Protein AF-A0A5J5KZ86-F1 (afdb_monomer)

Radius of gyration: 24.38 Å; Cα contacts (8 Å, |Δi|>4): 274; chains: 1; bounding box: 63×51×88 Å

Nearest PDB structures (foldseek):
  6jbq-assembly1_F  TM=4.212E-01  e=5.715E-02  Escherichia coli K-12
  6tye-assembly1_F  TM=3.237E-01  e=1.474E+00  Mycobacterium tuberculosis

Organism: NCBI:txid1461025

Secondary structure (DSSP, 8-state):
---------GGGGS--PPPTT-HHHHHHHHHHHHHHHHHHHHHHHHTT-GGGHHHHHHHHHHHHHHTGGG--TTT--HHHHHHHHHHHHHHHHHHHHHHHTT------------------------HHHHHHHHHHHHHHHHHHHHHHHHHH--HHHHHHHHIIIIISTT-HHHHHHHHT--HHHHHHHHHHHHHHHHHHHHHHHHHHTT----HHHHHTTS-SSS-HHHHHHHHHHHHTTSTTT--HHHHHHHH---HHHHHHHHHHHHHHHHHHHHHHHHS--

Mean predicted aligned error: 15.3 Å

Sequence (285 aa):
MSNQMTIENPRAQAQQRLAAKSPQAWEAVLATMGAVTPVIRSVMVSSGMAGDVDDVVQEAILSAVLSADRWDPAKGPLVSWVTSIGKRRAIDHIRRQRRGGASSVVIAGQGGADEDTPVIDVAQASFEDRVLDQDEAWTTVRAVMGQVQLVLRNDSTVSRALVVLVECDGEVSRAARLLGLAEPVVREARRETIRMAIVVHRALQLHQNGAPITVQSLLSCLPDEVGAWTRIVAVEAVRAGGFTRVSPEDVAARTGWSTSTARQRLADTLWLLSVARTIGEHGRF

Structure (mmCIF, N/CA/C/O backbone):
data_AF-A0A5J5KZ86-F1
#
_entry.id   AF-A0A5J5KZ86-F1
#
loop_
_atom_site.group_PDB
_atom_site.id
_atom_site.type_symbol
_atom_site.label_atom_id
_atom_site.label_alt_id
_atom_site.label_comp_id
_atom_site.label_asym_id
_atom_site.label_entity_id
_atom_site.label_seq_id
_atom_site.pdbx_PDB_ins_code
_atom_site.Cartn_x
_atom_site.Cartn_y
_atom_site.Cartn_z
_atom_site.occupancy
_atom_site.B_iso_or_equiv
_atom_site.auth_seq_id
_atom_site.auth_comp_id
_atom_site.auth_asym_id
_atom_site.auth_atom_id
_atom_site.pdbx_PDB_model_num
ATOM 1 N N . MET A 1 1 ? 44.006 -4.251 -53.018 1.00 39.12 1 MET A N 1
ATOM 2 C CA . MET A 1 1 ? 43.810 -2.975 -52.296 1.00 39.12 1 MET A CA 1
ATOM 3 C C . MET A 1 1 ? 42.320 -2.723 -52.156 1.00 39.12 1 MET A C 1
ATOM 5 O O . MET A 1 1 ? 41.594 -3.000 -53.100 1.00 39.12 1 MET A O 1
ATOM 9 N N . SER A 1 2 ? 41.934 -2.203 -50.988 1.00 35.12 2 SER A N 1
ATOM 10 C CA . SER A 1 2 ? 40.612 -1.672 -50.608 1.00 35.12 2 SER A CA 1
ATOM 11 C C . SER A 1 2 ? 39.582 -2.638 -50.005 1.00 35.12 2 SER A C 1
ATOM 13 O O . SER A 1 2 ? 38.591 -3.012 -50.617 1.00 35.12 2 SER A O 1
ATOM 15 N N . ASN A 1 3 ? 39.880 -2.991 -48.749 1.00 35.28 3 ASN A N 1
ATOM 16 C CA . ASN A 1 3 ? 39.086 -2.752 -47.535 1.00 35.28 3 ASN A CA 1
ATOM 17 C C . ASN A 1 3 ? 37.574 -3.037 -47.584 1.00 35.28 3 ASN A C 1
ATOM 19 O O . ASN A 1 3 ? 36.770 -2.185 -47.963 1.00 35.28 3 ASN A O 1
ATOM 23 N N . GLN A 1 4 ? 37.200 -4.216 -47.084 1.00 40.16 4 GLN A N 1
ATOM 24 C CA . GLN A 1 4 ? 35.829 -4.543 -46.724 1.00 40.16 4 GLN A CA 1
ATOM 25 C C . GLN A 1 4 ? 35.574 -4.137 -45.266 1.00 40.16 4 GLN A C 1
ATOM 27 O O . GLN A 1 4 ? 36.292 -4.499 -44.340 1.00 40.16 4 GLN A O 1
ATOM 32 N N . MET A 1 5 ? 34.546 -3.315 -45.140 1.00 41.66 5 MET A N 1
ATOM 33 C CA . MET A 1 5 ? 33.942 -2.692 -43.974 1.00 41.66 5 MET A CA 1
ATOM 34 C C . MET A 1 5 ? 33.476 -3.727 -42.933 1.00 41.66 5 MET A C 1
ATOM 36 O O . MET A 1 5 ? 32.419 -4.331 -43.099 1.00 41.66 5 MET A O 1
ATOM 40 N N . THR A 1 6 ? 34.217 -3.894 -41.835 1.00 39.91 6 THR A N 1
ATOM 41 C CA . THR A 1 6 ? 33.687 -4.534 -40.619 1.00 39.91 6 THR A CA 1
ATOM 42 C C . THR A 1 6 ? 33.115 -3.439 -39.728 1.00 39.91 6 THR A C 1
ATOM 44 O O . THR A 1 6 ? 33.823 -2.818 -38.942 1.00 39.91 6 THR A O 1
ATOM 47 N N . ILE A 1 7 ? 31.820 -3.162 -39.887 1.00 42.47 7 ILE A N 1
ATOM 48 C CA . ILE A 1 7 ? 31.054 -2.433 -38.875 1.00 42.47 7 ILE A CA 1
ATOM 49 C C . ILE A 1 7 ? 30.958 -3.370 -37.670 1.00 42.47 7 ILE A C 1
ATOM 51 O O . ILE A 1 7 ? 30.165 -4.312 -37.668 1.00 42.47 7 ILE A O 1
ATOM 55 N N . GLU A 1 8 ? 31.800 -3.145 -36.664 1.00 36.88 8 GLU A N 1
ATOM 56 C CA . GLU A 1 8 ? 31.635 -3.756 -35.349 1.00 36.88 8 GLU A CA 1
ATOM 57 C C . GLU A 1 8 ? 30.254 -3.374 -34.809 1.00 36.88 8 GLU A C 1
ATOM 59 O O . GLU A 1 8 ? 29.947 -2.213 -34.550 1.00 36.88 8 GLU A O 1
ATOM 64 N N . ASN A 1 9 ? 29.381 -4.373 -34.721 1.00 34.59 9 ASN A N 1
ATOM 65 C CA . ASN A 1 9 ? 28.011 -4.241 -34.259 1.00 34.59 9 ASN A CA 1
ATOM 66 C C . ASN A 1 9 ? 28.012 -3.960 -32.739 1.00 34.59 9 ASN A C 1
ATOM 68 O O . ASN A 1 9 ? 28.333 -4.871 -31.970 1.00 34.59 9 ASN A O 1
ATOM 72 N N . PRO A 1 10 ? 27.595 -2.768 -32.259 1.00 36.34 10 PRO A N 1
ATOM 73 C CA . PRO A 1 10 ? 27.625 -2.420 -30.830 1.00 36.34 10 PRO A CA 1
ATOM 74 C C . PRO A 1 10 ? 26.719 -3.309 -29.964 1.00 36.34 10 PRO A C 1
ATOM 76 O O . PRO A 1 10 ? 26.815 -3.310 -28.740 1.00 36.34 10 PRO A O 1
ATOM 79 N N . ARG A 1 11 ? 25.823 -4.089 -30.588 1.00 38.03 11 ARG A N 1
ATOM 80 C CA . ARG A 1 11 ? 24.915 -5.019 -29.903 1.00 38.03 11 ARG A CA 1
ATOM 81 C C . ARG A 1 11 ? 25.576 -6.333 -29.477 1.00 38.03 11 ARG A C 1
ATOM 83 O O . ARG A 1 11 ? 25.013 -7.012 -28.627 1.00 38.03 11 ARG A O 1
ATOM 90 N N . ALA A 1 12 ? 26.754 -6.677 -30.004 1.00 34.66 12 ALA A N 1
ATOM 91 C CA . ALA A 1 12 ? 27.458 -7.910 -29.634 1.00 34.66 12 ALA A CA 1
ATOM 92 C C . ALA A 1 12 ? 28.166 -7.828 -28.264 1.00 34.66 12 ALA A C 1
ATOM 94 O O . ALA A 1 12 ? 28.446 -8.857 -27.659 1.00 34.66 12 ALA A O 1
ATOM 95 N N . GLN A 1 13 ? 28.406 -6.621 -27.734 1.00 36.91 13 GLN A N 1
ATOM 96 C CA . GLN A 1 13 ? 29.061 -6.422 -26.431 1.00 36.91 13 GLN A CA 1
ATOM 97 C C . GLN A 1 13 ? 28.086 -6.410 -25.233 1.00 36.91 13 GLN A C 1
ATOM 99 O O . GLN A 1 13 ? 28.523 -6.379 -24.089 1.00 36.91 13 GLN A O 1
ATOM 104 N N . ALA A 1 14 ? 26.768 -6.486 -25.454 1.00 40.59 14 ALA A N 1
ATOM 105 C CA . ALA A 1 14 ? 25.757 -6.336 -24.395 1.00 40.59 14 ALA A CA 1
ATOM 106 C C . ALA A 1 14 ? 25.241 -7.662 -23.783 1.00 40.59 14 ALA A C 1
ATOM 108 O O . ALA A 1 14 ? 24.247 -7.661 -23.060 1.00 40.59 14 ALA A O 1
ATOM 109 N N . GLN A 1 15 ? 25.882 -8.800 -24.070 1.00 44.91 15 GLN A N 1
ATOM 110 C CA . GLN A 1 15 ? 25.386 -10.142 -23.707 1.00 44.91 15 GLN A CA 1
ATOM 111 C C . GLN A 1 15 ? 26.342 -10.960 -22.831 1.00 44.91 15 GLN A C 1
ATOM 113 O O . GLN A 1 15 ? 26.265 -12.188 -22.798 1.00 44.91 15 GLN A O 1
ATOM 118 N N . GLN A 1 16 ? 27.243 -10.315 -22.092 1.00 59.69 16 GLN A N 1
ATOM 119 C CA . GLN A 1 16 ? 28.156 -11.046 -21.221 1.00 59.69 16 GLN A CA 1
ATOM 120 C C . GLN A 1 16 ? 27.497 -11.305 -19.859 1.00 59.69 16 GLN A C 1
ATOM 122 O O . GLN A 1 16 ? 27.301 -10.388 -19.062 1.00 59.69 16 GLN A O 1
ATOM 127 N N . ARG A 1 17 ? 27.126 -12.567 -19.597 1.00 64.31 17 ARG A N 1
ATOM 128 C CA . ARG A 1 17 ? 26.750 -13.014 -18.247 1.00 64.31 17 ARG A CA 1
ATOM 129 C C . ARG A 1 17 ? 27.927 -12.751 -17.310 1.00 64.31 17 ARG A C 1
ATOM 131 O O . ARG A 1 17 ? 29.065 -13.074 -17.650 1.00 64.31 17 ARG A O 1
ATOM 138 N N . LEU A 1 18 ? 27.654 -12.178 -16.143 1.00 79.75 18 LEU A N 1
ATOM 139 C CA . LEU A 1 18 ? 28.679 -11.959 -15.129 1.00 79.75 18 LEU A CA 1
ATOM 140 C C . LEU A 1 18 ? 29.023 -13.299 -14.482 1.00 79.75 18 LEU A C 1
ATOM 142 O O . LEU A 1 18 ? 28.140 -13.993 -13.990 1.00 79.75 18 LEU A O 1
ATOM 146 N N . ALA A 1 19 ? 30.296 -13.681 -14.479 1.00 78.44 19 ALA A N 1
ATOM 147 C CA . ALA A 1 19 ? 30.721 -14.856 -13.730 1.00 78.44 19 ALA A CA 1
ATOM 148 C C . ALA A 1 19 ? 30.642 -14.559 -12.223 1.00 78.44 19 ALA A C 1
ATOM 150 O O . ALA A 1 19 ? 31.100 -13.512 -11.763 1.00 78.44 19 ALA A O 1
ATOM 151 N N . ALA A 1 20 ? 30.072 -15.479 -11.442 1.00 73.75 20 ALA A N 1
ATOM 152 C CA . ALA A 1 20 ? 30.026 -15.342 -9.989 1.00 73.75 20 ALA A CA 1
ATOM 153 C C . ALA A 1 20 ? 31.441 -15.193 -9.406 1.00 73.75 20 ALA A C 1
ATOM 155 O O . ALA A 1 20 ? 32.382 -15.834 -9.878 1.00 73.75 20 ALA A O 1
ATOM 156 N N . LYS A 1 21 ? 31.585 -14.363 -8.363 1.00 77.06 21 LYS A N 1
ATOM 157 C CA . LYS A 1 21 ? 32.869 -14.064 -7.689 1.00 77.06 21 LYS A CA 1
ATOM 158 C C . LYS A 1 21 ? 33.954 -13.437 -8.583 1.00 77.06 21 LYS A C 1
ATOM 160 O O . LYS A 1 21 ? 35.102 -13.361 -8.152 1.00 77.06 21 LYS A O 1
ATOM 165 N N . SER A 1 22 ? 33.637 -12.995 -9.801 1.00 81.44 22 SER A N 1
ATOM 166 C CA . SER A 1 22 ? 34.637 -12.367 -10.667 1.00 81.44 22 SER A CA 1
ATOM 167 C C . SER A 1 22 ? 34.862 -10.890 -10.308 1.00 81.44 22 SER A C 1
ATOM 169 O O . SER A 1 22 ? 33.948 -10.240 -9.788 1.00 81.44 22 SER A O 1
ATOM 171 N N . PRO A 1 23 ? 36.039 -10.317 -10.625 1.00 86.12 23 PRO A N 1
ATOM 172 C CA . PRO A 1 23 ? 36.281 -8.881 -10.473 1.00 86.12 23 PRO A CA 1
ATOM 173 C C . PRO A 1 23 ? 35.233 -8.023 -11.198 1.00 86.12 23 PRO A C 1
ATOM 175 O O . PRO A 1 23 ? 34.728 -7.054 -10.641 1.00 86.12 23 PRO A O 1
ATOM 178 N N . GLN A 1 24 ? 34.814 -8.444 -12.397 1.00 86.00 24 GLN A N 1
ATOM 179 C CA . GLN A 1 24 ? 33.794 -7.746 -13.188 1.00 86.00 24 GLN A CA 1
ATOM 180 C C . GLN A 1 24 ? 32.419 -7.773 -12.509 1.00 86.00 24 GLN A C 1
ATOM 182 O O . GLN A 1 24 ? 31.684 -6.790 -12.573 1.00 86.00 24 GLN A O 1
ATOM 187 N N . ALA A 1 25 ? 32.059 -8.876 -11.841 1.00 84.69 25 ALA A N 1
ATOM 188 C CA . ALA A 1 25 ? 30.829 -8.938 -11.056 1.00 84.69 25 ALA A CA 1
ATOM 189 C C . ALA A 1 25 ? 30.877 -7.976 -9.863 1.00 84.69 25 ALA A C 1
ATOM 191 O O . ALA A 1 25 ? 29.880 -7.318 -9.570 1.00 84.69 25 ALA A O 1
ATOM 192 N N . TRP A 1 26 ? 32.035 -7.862 -9.208 1.00 90.69 26 TRP A N 1
ATOM 193 C CA . TRP A 1 26 ? 32.237 -6.943 -8.090 1.00 90.69 26 TRP A CA 1
ATOM 194 C C . TRP A 1 26 ? 32.067 -5.482 -8.519 1.00 90.69 26 TRP A C 1
ATOM 196 O O . TRP A 1 26 ? 31.260 -4.756 -7.941 1.00 90.69 26 TRP A O 1
ATOM 206 N N . GLU A 1 27 ? 32.756 -5.074 -9.585 1.00 91.25 27 GLU A N 1
ATOM 207 C CA . GLU A 1 27 ? 32.658 -3.726 -10.155 1.00 91.25 27 GLU A CA 1
ATOM 208 C C . GLU A 1 27 ? 31.230 -3.393 -10.598 1.00 91.25 27 GLU A C 1
ATOM 210 O O . GLU A 1 27 ? 30.687 -2.346 -10.234 1.00 91.25 27 GLU A O 1
ATOM 215 N N . ALA A 1 28 ? 30.591 -4.308 -11.332 1.00 89.50 28 ALA A N 1
ATOM 216 C CA . ALA A 1 28 ? 29.241 -4.106 -11.838 1.00 89.50 28 ALA A CA 1
ATOM 217 C C . ALA A 1 28 ? 28.213 -3.978 -10.703 1.00 89.50 28 ALA A C 1
ATOM 219 O O . ALA A 1 28 ? 27.339 -3.117 -10.773 1.00 89.50 28 ALA A O 1
ATOM 220 N N . VAL A 1 29 ? 28.320 -4.787 -9.641 1.00 88.69 29 VAL A N 1
ATOM 221 C CA . VAL A 1 29 ? 27.441 -4.685 -8.465 1.00 88.69 29 VAL A CA 1
ATOM 222 C C . VAL A 1 29 ? 27.687 -3.378 -7.715 1.00 88.69 29 VAL A C 1
ATOM 224 O O . VAL A 1 29 ? 26.723 -2.661 -7.441 1.00 88.69 29 VAL A O 1
ATOM 227 N N . LEU A 1 30 ? 28.943 -3.017 -7.432 1.00 93.94 30 LEU A N 1
ATOM 228 C CA . LEU A 1 30 ? 29.276 -1.772 -6.731 1.00 93.94 30 LEU A CA 1
ATOM 229 C C . LEU A 1 30 ? 28.748 -0.533 -7.465 1.00 93.94 30 LEU A C 1
ATOM 231 O O . LEU A 1 30 ? 28.199 0.365 -6.826 1.00 93.94 30 LEU A O 1
ATOM 235 N N . ALA A 1 31 ? 28.816 -0.519 -8.799 1.00 92.19 31 ALA A N 1
ATOM 236 C CA . ALA A 1 31 ? 28.277 0.566 -9.618 1.00 92.19 31 ALA A CA 1
ATOM 237 C C . ALA A 1 31 ? 26.759 0.776 -9.435 1.00 92.19 31 ALA A C 1
ATOM 239 O O . ALA A 1 31 ? 26.255 1.879 -9.645 1.00 92.19 31 ALA A O 1
ATOM 240 N N . THR A 1 32 ? 26.014 -0.249 -9.003 1.00 89.00 32 THR A N 1
ATOM 241 C CA . THR A 1 32 ? 24.571 -0.130 -8.725 1.00 89.00 32 THR A CA 1
ATOM 242 C C . THR A 1 32 ? 24.258 0.428 -7.336 1.00 89.00 32 THR A C 1
ATOM 244 O O . THR A 1 32 ? 23.147 0.916 -7.107 1.00 89.00 32 THR A O 1
ATOM 247 N N . MET A 1 33 ? 25.214 0.398 -6.402 1.00 94.94 33 MET A N 1
ATOM 248 C CA . MET A 1 33 ? 24.932 0.626 -4.982 1.00 94.94 33 MET A CA 1
ATOM 249 C C . MET A 1 33 ? 24.495 2.054 -4.660 1.00 94.94 33 MET A C 1
ATOM 251 O O . MET A 1 33 ? 23.703 2.244 -3.739 1.00 94.94 33 MET A O 1
ATOM 255 N N . GLY A 1 34 ? 24.883 3.043 -5.471 1.00 82.88 34 GLY A N 1
ATOM 256 C CA . GLY A 1 34 ? 24.361 4.409 -5.346 1.00 82.88 34 GLY A CA 1
ATOM 257 C C . GLY A 1 34 ? 22.829 4.485 -5.442 1.00 82.88 34 GLY A C 1
ATOM 258 O O . GLY A 1 34 ? 22.206 5.278 -4.740 1.00 82.88 34 GLY A O 1
ATOM 259 N N . ALA A 1 35 ? 22.207 3.620 -6.251 1.00 71.50 35 ALA A N 1
ATOM 260 C CA . ALA A 1 35 ? 20.752 3.531 -6.380 1.00 71.50 35 ALA A CA 1
ATOM 261 C C . ALA A 1 35 ? 20.115 2.534 -5.392 1.00 71.50 35 ALA A C 1
ATOM 263 O O . ALA A 1 35 ? 18.977 2.729 -4.966 1.00 71.50 35 ALA A O 1
ATOM 264 N N . VAL A 1 36 ? 20.837 1.475 -5.011 1.00 79.62 36 VAL A N 1
ATOM 265 C CA . VAL A 1 36 ? 20.320 0.395 -4.149 1.00 79.62 36 VAL A CA 1
ATOM 266 C C . VAL A 1 36 ? 20.329 0.781 -2.665 1.00 79.62 36 VAL A C 1
ATOM 268 O O . VAL A 1 36 ? 19.369 0.495 -1.948 1.00 79.62 36 VAL A O 1
ATOM 271 N N . THR A 1 37 ? 21.373 1.461 -2.187 1.00 87.38 37 THR A N 1
ATOM 272 C CA . THR A 1 37 ? 21.528 1.822 -0.767 1.00 87.38 37 THR A CA 1
ATOM 273 C C . THR A 1 37 ? 20.371 2.671 -0.221 1.00 87.38 37 THR A C 1
ATOM 275 O O . THR A 1 37 ? 19.878 2.348 0.862 1.00 87.38 37 THR A O 1
ATOM 278 N N . PRO A 1 38 ? 19.847 3.696 -0.928 1.00 74.94 38 PRO A N 1
ATOM 279 C CA . PRO A 1 38 ? 18.662 4.431 -0.473 1.00 74.94 38 PRO A CA 1
ATOM 280 C C . PRO A 1 38 ? 17.425 3.545 -0.278 1.00 74.94 38 PRO A C 1
ATOM 282 O O . PRO A 1 38 ? 16.630 3.782 0.630 1.00 74.94 38 PRO A O 1
ATOM 285 N N . VAL A 1 39 ? 17.273 2.501 -1.099 1.00 72.00 39 VAL A N 1
ATOM 286 C CA . VAL A 1 39 ? 16.161 1.549 -0.999 1.00 72.00 39 VAL A CA 1
ATOM 287 C C . VAL A 1 39 ? 16.307 0.676 0.244 1.00 72.00 39 VAL A C 1
ATOM 289 O O . VAL A 1 39 ? 15.346 0.538 0.999 1.00 72.00 39 VAL A O 1
ATOM 292 N N . ILE A 1 40 ? 17.505 0.133 0.489 1.00 79.06 40 ILE A N 1
ATOM 293 C CA . ILE A 1 40 ? 17.814 -0.617 1.717 1.00 79.06 40 ILE A CA 1
ATOM 294 C C . ILE A 1 40 ? 17.556 0.268 2.940 1.00 79.06 40 ILE A C 1
ATOM 296 O O . ILE A 1 40 ? 16.798 -0.112 3.829 1.00 79.06 40 ILE A O 1
ATOM 300 N N . ARG A 1 41 ? 18.098 1.492 2.945 1.00 77.12 41 ARG A N 1
ATOM 301 C CA . ARG A 1 41 ? 17.911 2.470 4.024 1.00 77.12 41 ARG A CA 1
ATOM 302 C C . ARG A 1 41 ? 16.438 2.752 4.297 1.00 77.12 41 ARG A C 1
ATOM 304 O O . ARG A 1 41 ? 16.035 2.761 5.453 1.00 77.12 41 ARG A O 1
ATOM 311 N N . SER A 1 42 ? 15.629 2.960 3.258 1.00 65.94 42 SER A N 1
ATOM 312 C CA . SER A 1 42 ? 14.190 3.204 3.410 1.00 65.94 42 SER A CA 1
ATOM 313 C C . SER A 1 42 ? 13.483 2.044 4.119 1.00 65.94 42 SER A C 1
ATOM 315 O O . SER A 1 42 ? 12.702 2.285 5.041 1.00 65.94 42 SER A O 1
ATOM 317 N N . VAL A 1 43 ? 13.799 0.798 3.747 1.00 72.06 43 VAL A N 1
ATOM 318 C CA . VAL A 1 43 ? 13.250 -0.402 4.399 1.00 72.06 43 VAL A CA 1
ATOM 319 C C . VAL A 1 43 ? 13.685 -0.470 5.867 1.00 72.06 43 VAL A C 1
ATOM 321 O O . VAL A 1 43 ? 12.842 -0.620 6.751 1.00 72.06 43 VAL A O 1
ATOM 324 N N . MET A 1 44 ? 14.972 -0.274 6.149 1.00 80.44 44 MET A N 1
ATOM 325 C CA . MET A 1 44 ? 15.532 -0.361 7.503 1.00 80.44 44 MET A CA 1
ATOM 326 C C . MET A 1 44 ? 15.012 0.739 8.442 1.00 80.44 44 MET A C 1
ATOM 328 O O . MET A 1 44 ? 14.601 0.455 9.568 1.00 80.44 44 MET A O 1
ATOM 332 N N . VAL A 1 45 ? 14.948 1.991 7.969 1.00 69.31 45 VAL A N 1
ATOM 333 C CA . VAL A 1 45 ? 14.433 3.140 8.738 1.00 69.31 45 VAL A CA 1
ATOM 334 C C . VAL A 1 45 ? 12.964 2.945 9.100 1.00 69.31 45 VAL A C 1
ATOM 336 O O . VAL A 1 45 ? 12.589 3.184 10.245 1.00 69.31 45 VAL A O 1
ATOM 339 N N . SER A 1 46 ? 12.142 2.450 8.168 1.00 56.28 46 SER A N 1
ATOM 340 C CA . SER A 1 46 ? 10.720 2.179 8.436 1.00 56.28 46 SER A CA 1
ATOM 341 C C . SER A 1 46 ? 10.495 1.148 9.551 1.00 56.28 46 SER A C 1
ATOM 343 O O . SER A 1 46 ? 9.430 1.114 10.159 1.00 56.28 46 SER A O 1
ATOM 345 N N . SER A 1 47 ? 11.514 0.336 9.846 1.00 65.19 47 SER A N 1
ATOM 346 C CA . SER A 1 47 ? 11.495 -0.685 10.895 1.00 65.19 47 SER A CA 1
ATOM 347 C C . SER A 1 47 ? 12.278 -0.293 12.152 1.00 65.19 47 SER A C 1
ATOM 349 O O . SER A 1 47 ? 12.444 -1.135 13.031 1.00 65.19 47 SER A O 1
ATOM 351 N N . GLY A 1 48 ? 12.748 0.957 12.253 1.00 71.44 48 GLY A N 1
ATOM 352 C CA . GLY A 1 48 ? 13.503 1.460 13.406 1.00 71.44 48 GLY A CA 1
ATOM 353 C C . GLY A 1 48 ? 14.965 1.000 13.473 1.00 71.44 48 GLY A C 1
ATOM 354 O O . GLY A 1 48 ? 15.604 1.186 14.500 1.00 71.44 48 GLY A O 1
ATOM 355 N N . MET A 1 49 ? 15.512 0.425 12.396 1.00 81.12 49 MET A N 1
ATOM 356 C CA . MET A 1 49 ? 16.846 -0.199 12.363 1.00 81.12 49 MET A CA 1
ATOM 357 C C . MET A 1 49 ? 17.824 0.591 11.486 1.00 81.12 49 MET A C 1
ATOM 359 O O . MET A 1 49 ? 18.555 0.040 10.669 1.00 81.12 49 MET A O 1
ATOM 363 N N . ALA A 1 50 ? 17.812 1.919 11.610 1.00 77.38 50 ALA A N 1
ATOM 364 C CA . ALA A 1 50 ? 18.640 2.794 10.779 1.00 77.38 50 ALA A CA 1
ATOM 365 C C . ALA A 1 50 ? 20.156 2.579 10.973 1.00 77.38 50 ALA A C 1
ATOM 367 O O . ALA A 1 50 ? 20.916 2.867 10.050 1.00 77.38 50 ALA A O 1
ATOM 368 N N . GLY A 1 51 ? 20.574 2.090 12.148 1.00 83.38 51 GLY A N 1
ATOM 369 C CA . GLY A 1 51 ? 21.977 1.810 12.475 1.00 83.38 51 GLY A CA 1
ATOM 370 C C . GLY A 1 51 ? 22.575 0.636 11.698 1.00 83.38 51 GLY A C 1
ATOM 371 O O . GLY A 1 51 ? 23.761 0.655 11.404 1.00 83.38 51 GLY A O 1
ATOM 372 N N . ASP A 1 52 ? 21.745 -0.314 11.265 1.00 90.31 52 ASP A N 1
ATOM 373 C CA . ASP A 1 52 ? 22.206 -1.582 10.682 1.00 90.31 52 ASP A CA 1
ATOM 374 C C . ASP A 1 52 ? 22.268 -1.535 9.142 1.00 90.31 52 ASP A C 1
ATOM 376 O O . ASP A 1 52 ? 22.393 -2.552 8.460 1.00 90.31 52 ASP A O 1
ATOM 380 N N . VAL A 1 53 ? 22.102 -0.347 8.550 1.00 88.25 53 VAL A N 1
ATOM 381 C CA . VAL A 1 53 ? 22.007 -0.183 7.091 1.00 88.25 53 VAL A CA 1
ATOM 382 C C . VAL A 1 53 ? 23.292 -0.611 6.391 1.00 88.25 53 VAL A C 1
ATOM 384 O O . VAL A 1 53 ? 23.217 -1.255 5.345 1.00 88.25 53 VAL A O 1
ATOM 387 N N . ASP A 1 54 ? 24.448 -0.253 6.946 1.00 88.94 54 ASP A N 1
ATOM 388 C CA . ASP A 1 54 ? 25.738 -0.511 6.306 1.00 88.94 54 ASP A CA 1
ATOM 389 C C . ASP A 1 54 ? 26.068 -2.013 6.298 1.00 88.94 54 ASP A C 1
ATOM 391 O O . ASP A 1 54 ? 26.556 -2.524 5.287 1.00 88.94 54 ASP A O 1
ATOM 395 N N . ASP A 1 55 ? 25.681 -2.746 7.344 1.00 90.06 55 ASP A N 1
ATOM 396 C CA . ASP A 1 55 ? 25.829 -4.205 7.417 1.00 90.06 55 ASP A CA 1
ATOM 397 C C . ASP A 1 55 ? 24.977 -4.899 6.351 1.00 90.06 55 ASP A C 1
ATOM 399 O O . ASP A 1 55 ? 25.457 -5.723 5.570 1.00 90.06 55 ASP A O 1
ATOM 403 N N . VAL A 1 56 ? 23.709 -4.497 6.235 1.00 89.81 56 VAL A N 1
ATOM 404 C CA . VAL A 1 56 ? 22.797 -5.040 5.220 1.00 89.81 56 VAL A CA 1
ATOM 405 C C . VAL A 1 56 ? 23.271 -4.711 3.803 1.00 89.81 56 VAL A C 1
ATOM 407 O O . VAL A 1 56 ? 23.125 -5.527 2.887 1.00 89.81 56 VAL A O 1
ATOM 410 N N . VAL A 1 57 ? 23.846 -3.526 3.596 1.00 92.06 57 VAL A N 1
ATOM 411 C CA . VAL A 1 57 ? 24.462 -3.134 2.322 1.00 92.06 57 VAL A CA 1
ATOM 412 C C . VAL A 1 57 ? 25.623 -4.067 1.974 1.00 92.06 57 VAL A C 1
ATOM 414 O O . VAL A 1 57 ? 25.687 -4.552 0.841 1.00 92.06 57 VAL A O 1
ATOM 417 N N . GLN A 1 58 ? 26.502 -4.372 2.929 1.00 89.44 58 GLN A N 1
ATOM 418 C CA . GLN A 1 58 ? 27.608 -5.308 2.719 1.00 89.44 58 GLN A CA 1
ATOM 419 C C . GLN A 1 58 ? 27.104 -6.726 2.414 1.00 89.44 58 GLN A C 1
ATOM 421 O O . GLN A 1 58 ? 27.547 -7.340 1.437 1.00 89.44 58 GLN A O 1
ATOM 426 N N . GLU A 1 59 ? 26.116 -7.224 3.166 1.00 88.88 59 GLU A N 1
ATOM 427 C CA . GLU A 1 59 ? 25.474 -8.518 2.897 1.00 88.88 59 GLU A CA 1
ATOM 428 C C . GLU A 1 59 ? 24.863 -8.574 1.487 1.00 88.88 59 GLU A C 1
ATOM 430 O O . GLU A 1 59 ? 24.957 -9.596 0.793 1.00 88.88 59 GLU A O 1
ATOM 435 N N . ALA A 1 60 ? 24.230 -7.485 1.043 1.00 85.75 60 ALA A N 1
ATOM 436 C CA . ALA A 1 60 ? 23.617 -7.382 -0.276 1.00 85.75 60 ALA A CA 1
ATOM 437 C C . ALA A 1 60 ? 24.657 -7.435 -1.401 1.00 85.75 60 ALA A C 1
ATOM 439 O O . ALA A 1 60 ? 24.458 -8.182 -2.363 1.00 85.75 60 ALA A O 1
ATOM 440 N N . ILE A 1 61 ? 25.774 -6.711 -1.260 1.00 89.44 61 ILE A N 1
ATOM 441 C CA . ILE A 1 61 ? 26.890 -6.733 -2.218 1.00 89.44 61 ILE A CA 1
ATOM 442 C C . ILE A 1 61 ? 27.444 -8.153 -2.335 1.00 89.44 61 ILE A C 1
ATOM 444 O O . ILE A 1 61 ? 27.483 -8.709 -3.434 1.00 89.44 61 ILE A O 1
ATOM 448 N N . LEU A 1 62 ? 27.796 -8.770 -1.203 1.00 87.38 62 LEU A N 1
ATOM 449 C CA . LEU A 1 62 ? 28.326 -10.134 -1.164 1.00 87.38 62 LEU A CA 1
ATOM 450 C C . LEU A 1 62 ? 27.370 -11.114 -1.848 1.00 87.38 62 LEU A C 1
ATOM 452 O O . LEU A 1 62 ? 27.768 -11.892 -2.712 1.00 87.38 62 LEU A O 1
ATOM 456 N N . SER A 1 63 ? 26.083 -11.032 -1.522 1.00 78.56 63 SER A N 1
ATOM 457 C CA . SER A 1 63 ? 25.059 -11.911 -2.090 1.00 78.56 63 SER A CA 1
ATOM 458 C C . SER A 1 63 ? 24.899 -11.747 -3.596 1.00 78.56 63 SER A C 1
ATOM 460 O O . SER A 1 63 ? 24.760 -12.742 -4.309 1.00 78.56 63 SER A O 1
ATOM 462 N N . ALA A 1 64 ? 24.921 -10.508 -4.085 1.00 79.38 64 ALA A N 1
ATOM 463 C CA . ALA A 1 64 ? 24.801 -10.213 -5.504 1.00 79.38 64 ALA A CA 1
ATOM 464 C C . ALA A 1 64 ? 26.021 -10.714 -6.286 1.00 79.38 64 ALA A C 1
ATOM 466 O O . ALA A 1 64 ? 25.851 -11.362 -7.313 1.00 79.38 64 ALA A O 1
ATOM 467 N N . VAL A 1 65 ? 27.241 -10.517 -5.781 1.00 79.75 65 VAL A N 1
ATOM 468 C CA . VAL A 1 65 ? 28.454 -10.985 -6.475 1.00 79.75 65 VAL A CA 1
ATOM 469 C C . VAL A 1 65 ? 28.567 -12.513 -6.460 1.00 79.75 65 VAL A C 1
ATOM 471 O O . VAL A 1 65 ? 28.941 -13.124 -7.464 1.00 79.75 65 VAL A O 1
ATOM 474 N N . LEU A 1 66 ? 28.190 -13.156 -5.352 1.00 74.00 66 LEU A N 1
ATOM 475 C CA . LEU A 1 66 ? 28.174 -14.618 -5.239 1.00 74.00 66 LEU A CA 1
ATOM 476 C C . LEU A 1 66 ? 27.161 -15.291 -6.173 1.00 74.00 66 LEU A C 1
ATOM 478 O O . LEU A 1 66 ? 27.308 -16.476 -6.455 1.00 74.00 66 LEU A O 1
ATOM 482 N N . SER A 1 67 ? 26.147 -14.556 -6.633 1.00 79.56 67 SER A N 1
ATOM 483 C CA . SER A 1 67 ? 25.069 -15.071 -7.484 1.00 79.56 67 SER A CA 1
ATOM 484 C C . SER A 1 67 ? 24.957 -14.356 -8.834 1.00 79.56 67 SER A C 1
ATOM 486 O O . SER A 1 67 ? 23.926 -14.454 -9.502 1.00 79.56 67 SER A O 1
ATOM 488 N N . ALA A 1 68 ? 26.002 -13.627 -9.242 1.00 78.12 68 ALA A N 1
ATOM 489 C CA . ALA A 1 68 ? 25.992 -12.787 -10.440 1.00 78.12 68 ALA A CA 1
ATOM 490 C C . ALA A 1 68 ? 25.771 -13.581 -11.742 1.00 78.12 68 ALA A C 1
ATOM 492 O O . ALA A 1 68 ? 25.217 -13.051 -12.703 1.00 78.12 68 ALA A O 1
ATOM 493 N N . ASP A 1 69 ? 26.109 -14.871 -11.744 1.00 75.62 69 ASP A N 1
ATOM 494 C CA . ASP A 1 69 ? 25.856 -15.823 -12.833 1.00 75.62 69 ASP A CA 1
ATOM 495 C C . ASP A 1 69 ? 24.361 -16.031 -13.125 1.00 75.62 69 ASP A C 1
ATOM 497 O O . ASP A 1 69 ? 23.969 -16.384 -14.245 1.00 75.62 69 ASP A O 1
ATOM 501 N N . ARG A 1 70 ? 23.509 -15.773 -12.126 1.00 76.12 70 ARG A N 1
ATOM 502 C CA . ARG A 1 70 ? 22.049 -15.875 -12.227 1.00 76.12 70 ARG A CA 1
ATOM 503 C C . ARG A 1 70 ? 21.400 -14.631 -12.813 1.00 76.12 70 ARG A C 1
ATOM 505 O O . ARG A 1 70 ? 20.221 -14.692 -13.171 1.00 76.12 70 ARG A O 1
ATOM 512 N N . TRP A 1 71 ? 22.124 -13.516 -12.893 1.00 78.25 71 TRP A N 1
ATOM 513 C CA . TRP A 1 71 ? 21.604 -12.325 -13.543 1.00 78.25 71 TRP A CA 1
ATOM 514 C C . TRP A 1 71 ? 21.477 -12.563 -15.051 1.00 78.25 71 TRP A C 1
ATOM 516 O O . TRP A 1 71 ? 22.364 -13.109 -15.709 1.00 78.25 71 TRP A O 1
ATOM 526 N N . ASP A 1 72 ? 20.328 -12.165 -15.588 1.00 74.19 72 ASP A N 1
ATOM 527 C CA . ASP A 1 72 ? 19.996 -12.287 -16.998 1.00 74.19 72 ASP A CA 1
ATOM 528 C C . ASP A 1 72 ? 19.645 -10.894 -17.545 1.00 74.19 72 ASP A C 1
ATOM 530 O O . ASP A 1 72 ? 18.599 -10.346 -17.171 1.00 74.19 72 ASP A O 1
ATOM 534 N N . PRO A 1 73 ? 20.477 -10.312 -18.429 1.00 72.88 73 PRO A N 1
ATOM 535 C CA . PRO A 1 73 ? 20.229 -8.987 -18.991 1.00 72.88 73 PRO A CA 1
ATOM 536 C C . PRO A 1 73 ? 18.930 -8.916 -19.809 1.00 72.88 73 PRO A C 1
ATOM 538 O O . PRO A 1 73 ? 18.360 -7.834 -19.944 1.00 72.88 73 PRO A O 1
ATOM 541 N N . ALA A 1 74 ? 18.405 -10.045 -20.304 1.00 62.94 74 ALA A N 1
ATOM 542 C CA . ALA A 1 74 ? 17.111 -10.079 -20.987 1.00 62.94 74 ALA A CA 1
ATOM 543 C C . ALA A 1 74 ? 15.922 -9.900 -20.023 1.00 62.94 74 ALA A C 1
ATOM 545 O O . ALA A 1 74 ? 14.843 -9.472 -20.441 1.00 62.94 74 ALA A O 1
ATOM 546 N N . LYS A 1 75 ? 16.101 -10.204 -18.729 1.00 54.44 75 LYS A N 1
ATOM 547 C CA . LYS A 1 75 ? 15.049 -10.093 -17.702 1.00 54.44 75 LYS A CA 1
ATOM 548 C C . LYS A 1 75 ? 14.969 -8.712 -17.063 1.00 54.44 75 LYS A C 1
ATOM 550 O O . LYS A 1 75 ? 13.916 -8.381 -16.512 1.00 54.44 75 LYS A O 1
ATOM 555 N N . GLY A 1 76 ? 16.032 -7.914 -17.168 1.00 55.62 76 GLY A N 1
ATOM 556 C CA . GLY A 1 76 ? 16.050 -6.523 -16.735 1.00 55.62 76 GLY A CA 1
ATOM 557 C C . GLY A 1 76 ? 17.447 -5.983 -16.401 1.00 55.62 76 GLY A C 1
ATOM 558 O O . GLY A 1 76 ? 18.431 -6.729 -16.394 1.00 55.62 76 GLY A O 1
ATOM 559 N N . PRO A 1 77 ? 17.540 -4.673 -16.101 1.00 73.06 77 PRO A N 1
ATOM 560 C CA . PRO A 1 77 ? 18.792 -4.028 -15.718 1.00 73.06 77 PRO A CA 1
ATOM 561 C C . PRO A 1 77 ? 19.388 -4.635 -14.443 1.00 73.06 77 PRO A C 1
ATOM 563 O O . PRO A 1 77 ? 18.658 -4.949 -13.501 1.00 73.06 77 PRO A O 1
ATOM 566 N N . LEU A 1 78 ? 20.721 -4.711 -14.366 1.00 74.81 78 LEU A N 1
ATOM 567 C CA . LEU A 1 78 ? 21.437 -5.238 -13.197 1.00 74.81 78 LEU A CA 1
ATOM 568 C C . LEU A 1 78 ? 21.027 -4.535 -11.894 1.00 74.81 78 LEU A C 1
ATOM 570 O O . LEU A 1 78 ? 20.773 -5.197 -10.893 1.00 74.81 78 LEU A O 1
ATOM 574 N N . VAL A 1 79 ? 20.871 -3.206 -11.923 1.00 75.81 79 VAL A N 1
ATOM 575 C CA . VAL A 1 79 ? 20.447 -2.410 -10.758 1.00 75.81 79 VAL A CA 1
ATOM 576 C C . VAL A 1 79 ? 19.114 -2.876 -10.166 1.00 75.81 79 VAL A C 1
ATOM 578 O O . VAL A 1 79 ? 18.965 -2.888 -8.947 1.00 75.81 79 VAL A O 1
ATOM 581 N N . SER A 1 80 ? 18.160 -3.319 -10.988 1.00 62.72 80 SER A N 1
ATOM 582 C CA . SER A 1 80 ? 16.864 -3.823 -10.513 1.00 62.72 80 SER A CA 1
ATOM 583 C C . SER A 1 80 ? 17.007 -5.173 -9.803 1.00 62.72 80 SER A C 1
ATOM 585 O O . SER A 1 80 ? 16.463 -5.397 -8.715 1.00 62.72 80 SER A O 1
ATOM 587 N N . TRP A 1 81 ? 17.834 -6.051 -10.371 1.00 79.81 81 TRP A N 1
ATOM 588 C CA . TRP A 1 81 ? 18.147 -7.348 -9.784 1.00 79.81 81 TRP A CA 1
ATOM 589 C C . TRP A 1 81 ? 18.895 -7.206 -8.448 1.00 79.81 81 TRP A C 1
ATOM 591 O O . TRP A 1 81 ? 18.474 -7.790 -7.446 1.00 79.81 81 TRP A O 1
ATOM 601 N N . VAL A 1 82 ? 19.921 -6.348 -8.383 1.00 77.44 82 VAL A N 1
ATOM 602 C CA . VAL A 1 82 ? 20.644 -6.049 -7.133 1.00 77.44 82 VAL A CA 1
ATOM 603 C C . VAL A 1 82 ? 19.724 -5.368 -6.114 1.00 77.44 82 VAL A C 1
ATOM 605 O O . VAL A 1 82 ? 19.751 -5.722 -4.937 1.00 77.44 82 VAL A O 1
ATOM 608 N N . THR A 1 83 ? 18.830 -4.470 -6.546 1.00 75.00 83 THR A N 1
ATOM 609 C CA . THR A 1 83 ? 17.816 -3.861 -5.663 1.00 75.00 83 THR A CA 1
ATOM 610 C C . THR A 1 83 ? 16.930 -4.921 -5.007 1.00 75.00 83 THR A C 1
ATOM 612 O O . THR A 1 83 ? 16.612 -4.819 -3.821 1.00 75.00 83 THR A O 1
ATOM 615 N N . SER A 1 84 ? 16.534 -5.954 -5.753 1.00 70.31 84 SER A N 1
ATOM 616 C CA . SER A 1 84 ? 15.723 -7.055 -5.226 1.00 70.31 84 SER A CA 1
ATOM 617 C C . SER A 1 84 ? 16.475 -7.875 -4.176 1.00 70.31 84 SER A C 1
ATOM 619 O O . SER A 1 84 ? 15.893 -8.230 -3.151 1.00 70.31 84 SER A O 1
ATOM 621 N N . ILE A 1 85 ? 17.772 -8.122 -4.381 1.00 75.62 85 ILE A N 1
ATOM 622 C CA . ILE A 1 85 ? 18.644 -8.766 -3.385 1.00 75.62 85 ILE A CA 1
ATOM 623 C C . ILE A 1 85 ? 18.773 -7.886 -2.138 1.00 75.62 85 ILE A C 1
ATOM 625 O O . ILE A 1 85 ? 18.557 -8.374 -1.030 1.00 75.62 85 ILE A O 1
ATOM 629 N N . GLY A 1 86 ? 19.040 -6.589 -2.309 1.00 75.31 86 GLY A N 1
ATOM 630 C CA . GLY A 1 86 ? 19.153 -5.632 -1.209 1.00 75.31 86 GLY A CA 1
ATOM 631 C C . GLY A 1 86 ? 17.896 -5.567 -0.343 1.00 75.31 86 GLY A C 1
ATOM 632 O O . GLY A 1 86 ? 17.979 -5.649 0.880 1.00 75.31 86 GLY A O 1
ATOM 633 N N . LYS A 1 87 ? 16.710 -5.514 -0.964 1.00 68.81 87 LYS A N 1
ATOM 634 C CA . LYS A 1 87 ? 15.431 -5.561 -0.236 1.00 68.81 87 LYS A CA 1
ATOM 635 C C . LYS A 1 87 ? 15.264 -6.850 0.563 1.00 68.81 87 LYS A C 1
ATOM 637 O O . LYS A 1 87 ? 14.833 -6.785 1.709 1.00 68.81 87 LYS A O 1
ATOM 642 N N . ARG A 1 88 ? 15.591 -8.006 -0.026 1.00 78.19 88 ARG A N 1
ATOM 643 C CA . ARG A 1 88 ? 15.509 -9.296 0.680 1.00 78.19 88 ARG A CA 1
ATOM 644 C C . ARG A 1 88 ? 16.439 -9.311 1.889 1.00 78.19 88 ARG A C 1
ATOM 646 O O . ARG A 1 88 ? 15.975 -9.630 2.972 1.00 78.19 88 ARG A O 1
ATOM 653 N N . ARG A 1 89 ? 17.692 -8.865 1.737 1.00 85.56 89 ARG A N 1
ATOM 654 C CA . ARG A 1 89 ? 18.650 -8.784 2.854 1.00 85.56 89 ARG A CA 1
ATOM 655 C C . ARG A 1 89 ? 18.186 -7.863 3.974 1.00 85.56 89 ARG A C 1
ATOM 657 O O . ARG A 1 89 ? 18.252 -8.258 5.130 1.00 85.56 89 ARG A O 1
ATOM 664 N N . ALA A 1 90 ? 17.627 -6.702 3.640 1.00 75.25 90 ALA A N 1
ATOM 665 C CA . ALA A 1 90 ? 17.045 -5.804 4.636 1.00 75.25 90 ALA A CA 1
ATOM 666 C C . ALA A 1 90 ? 15.904 -6.472 5.418 1.00 75.25 90 ALA A C 1
ATOM 668 O O . ALA A 1 90 ? 15.884 -6.442 6.645 1.00 75.25 90 ALA A O 1
ATOM 669 N N . ILE A 1 91 ? 14.977 -7.126 4.714 1.00 75.12 91 ILE A N 1
ATOM 670 C CA . ILE A 1 91 ? 13.849 -7.833 5.335 1.00 75.12 91 ILE A CA 1
ATOM 671 C C . ILE A 1 91 ? 14.339 -8.992 6.211 1.00 75.12 91 ILE A C 1
ATOM 673 O O . ILE A 1 91 ? 13.867 -9.150 7.337 1.00 75.12 91 ILE A O 1
ATOM 677 N N . ASP A 1 92 ? 15.287 -9.787 5.718 1.00 76.94 92 ASP A N 1
ATOM 678 C CA . ASP A 1 92 ? 15.850 -10.918 6.454 1.00 76.94 92 ASP A CA 1
ATOM 679 C C . ASP A 1 92 ? 16.570 -10.452 7.726 1.00 76.94 92 ASP A C 1
ATOM 681 O O . ASP A 1 92 ? 16.409 -11.066 8.781 1.00 76.94 92 ASP A O 1
ATOM 685 N N . HIS A 1 93 ? 17.303 -9.336 7.667 1.00 83.75 93 HIS A N 1
ATOM 686 C CA . HIS A 1 93 ? 17.948 -8.738 8.837 1.00 83.75 93 HIS A CA 1
ATOM 687 C C . HIS A 1 93 ? 16.940 -8.243 9.874 1.00 83.75 93 HIS A C 1
ATOM 689 O O . HIS A 1 93 ? 17.050 -8.590 11.050 1.00 83.75 93 HIS A O 1
ATOM 695 N N . ILE A 1 94 ? 15.905 -7.511 9.443 1.00 79.06 94 ILE A N 1
ATOM 696 C CA . ILE A 1 94 ? 14.831 -7.040 10.333 1.00 79.06 94 ILE A CA 1
ATOM 697 C C . ILE A 1 94 ? 14.167 -8.215 11.057 1.00 79.06 94 ILE A C 1
ATOM 699 O O . ILE A 1 94 ? 13.900 -8.146 12.259 1.00 79.06 94 ILE A O 1
ATOM 703 N N . ARG A 1 95 ? 13.917 -9.313 10.337 1.00 74.88 95 ARG A N 1
ATOM 704 C CA . ARG A 1 95 ? 13.340 -10.536 10.907 1.00 74.88 95 ARG A CA 1
ATOM 705 C C . ARG A 1 95 ? 14.260 -11.169 11.946 1.00 74.88 95 ARG A C 1
ATOM 707 O O . ARG A 1 95 ? 13.793 -11.496 13.034 1.00 74.88 95 ARG A O 1
ATOM 714 N N . ARG A 1 96 ? 15.559 -11.293 11.646 1.00 78.12 96 ARG A N 1
ATOM 715 C CA . ARG A 1 96 ? 16.562 -11.822 12.588 1.00 78.12 96 ARG A CA 1
ATOM 716 C C . ARG A 1 96 ? 16.588 -11.023 13.894 1.00 78.12 96 ARG A C 1
ATOM 718 O O . ARG A 1 96 ? 16.477 -11.619 14.963 1.00 78.12 96 ARG A O 1
ATOM 725 N N . GLN A 1 97 ? 16.648 -9.695 13.812 1.00 79.19 97 GLN A N 1
ATOM 726 C CA . GLN A 1 97 ? 16.726 -8.827 14.992 1.00 79.19 97 GLN A CA 1
ATOM 727 C C . GLN A 1 97 ? 15.454 -8.854 15.851 1.00 79.19 97 GLN A C 1
ATOM 729 O O . GLN A 1 97 ? 15.525 -8.900 17.079 1.00 79.19 97 GLN A O 1
ATOM 734 N N . ARG A 1 98 ? 14.268 -8.899 15.228 1.00 70.50 98 ARG A N 1
ATOM 735 C CA . ARG A 1 98 ? 12.997 -8.999 15.969 1.00 70.50 98 ARG A CA 1
ATOM 736 C C . ARG A 1 98 ? 12.856 -10.307 16.749 1.00 70.50 98 ARG A C 1
ATOM 738 O O . ARG A 1 98 ? 12.231 -10.307 17.803 1.00 70.50 98 ARG A O 1
ATOM 745 N N . ARG A 1 99 ? 13.460 -11.396 16.267 1.00 62.16 99 ARG A N 1
ATOM 746 C CA . ARG A 1 99 ? 13.504 -12.679 16.987 1.00 62.16 99 ARG A CA 1
ATOM 747 C C . ARG A 1 99 ? 14.542 -12.690 18.107 1.00 62.16 99 ARG A C 1
ATOM 749 O O . ARG A 1 99 ? 14.249 -13.187 19.188 1.00 62.16 99 ARG A O 1
ATOM 756 N N . GLY A 1 100 ? 15.710 -12.084 17.886 1.00 55.69 100 GLY A N 1
ATOM 757 C CA . GLY A 1 100 ? 16.753 -11.953 18.912 1.00 55.69 100 GLY A CA 1
ATOM 758 C C . GLY A 1 100 ? 16.289 -11.194 20.162 1.00 55.69 100 GLY A C 1
ATOM 759 O O . GLY A 1 100 ? 16.687 -11.541 21.270 1.00 55.69 100 GLY A O 1
ATOM 760 N N . GLY A 1 101 ? 15.379 -10.225 20.007 1.00 47.72 101 GLY A N 1
ATOM 761 C CA . GLY A 1 101 ? 14.771 -9.499 21.130 1.00 47.72 101 GLY A CA 1
ATOM 762 C C . GLY A 1 101 ? 13.735 -10.288 21.945 1.00 47.72 101 GLY A C 1
ATOM 763 O O . GLY A 1 101 ? 13.448 -9.906 23.075 1.00 47.72 101 GLY A O 1
ATOM 764 N N . ALA A 1 102 ? 13.182 -11.384 21.412 1.00 44.56 102 ALA A N 1
ATOM 765 C CA . ALA A 1 102 ? 12.201 -12.226 22.109 1.00 44.56 102 ALA A CA 1
ATOM 766 C C . ALA A 1 102 ? 12.838 -13.411 22.868 1.00 44.56 102 ALA A C 1
ATOM 768 O O . ALA A 1 102 ? 12.173 -14.035 23.692 1.00 44.56 102 ALA A O 1
ATOM 769 N N . SER A 1 103 ? 14.125 -13.697 22.634 1.00 39.94 103 SER A N 1
ATOM 770 C CA . SER A 1 103 ? 14.842 -14.849 23.206 1.00 39.94 103 SER A CA 1
ATOM 771 C C . SER A 1 103 ? 16.081 -14.478 24.029 1.00 39.94 103 SER A C 1
ATOM 773 O O . SER A 1 103 ? 17.023 -15.263 24.107 1.00 39.94 103 SER A O 1
ATOM 775 N N . SER A 1 104 ? 16.099 -13.333 24.718 1.00 33.78 104 SER A N 1
ATOM 776 C CA . SER A 1 104 ? 17.127 -13.081 25.738 1.00 33.78 104 SER A CA 1
ATOM 777 C C . SER A 1 104 ? 16.703 -13.654 27.100 1.00 33.78 104 SER A C 1
ATOM 779 O O . SER A 1 104 ? 16.304 -12.921 28.007 1.00 33.78 104 SER A O 1
ATOM 781 N N . VAL A 1 105 ? 16.800 -14.978 27.258 1.00 31.89 105 VAL A N 1
ATOM 782 C CA . VAL A 1 105 ? 16.981 -15.574 28.589 1.00 31.89 105 VAL A CA 1
ATOM 783 C C . VAL A 1 105 ? 18.407 -15.251 29.015 1.00 31.89 105 VAL A C 1
ATOM 785 O O . VAL A 1 105 ? 19.376 -15.699 28.409 1.00 31.89 105 VAL A O 1
ATOM 788 N N . VAL A 1 106 ? 18.516 -14.422 30.048 1.00 35.75 106 VAL A N 1
ATOM 789 C CA . VAL A 1 106 ? 19.768 -14.091 30.725 1.00 35.75 106 VAL A CA 1
ATOM 790 C C . VAL A 1 106 ? 20.346 -15.373 31.320 1.00 35.75 106 VAL A C 1
ATOM 792 O O . VAL A 1 106 ? 19.821 -15.885 32.306 1.00 35.75 106 VAL A O 1
ATOM 795 N N . ILE A 1 107 ? 21.441 -15.881 30.755 1.00 32.22 107 ILE A N 1
ATOM 796 C CA . ILE A 1 107 ? 22.326 -16.798 31.476 1.00 32.22 107 ILE A CA 1
ATOM 797 C C . ILE A 1 107 ? 23.479 -15.957 32.009 1.00 32.22 107 ILE A C 1
ATOM 799 O O . ILE A 1 107 ? 24.433 -15.635 31.306 1.00 32.22 107 ILE A O 1
ATOM 803 N N . ALA A 1 108 ? 23.347 -15.564 33.274 1.00 38.19 108 ALA A N 1
ATOM 804 C CA . ALA A 1 108 ? 24.466 -15.093 34.066 1.00 38.19 108 ALA A CA 1
ATOM 805 C C . ALA A 1 108 ? 25.349 -16.302 34.417 1.00 38.19 108 ALA A C 1
ATOM 807 O O . ALA A 1 108 ? 24.899 -17.227 35.090 1.00 38.19 108 ALA A O 1
ATOM 808 N N . GLY A 1 109 ? 26.603 -16.284 33.973 1.00 31.53 109 GLY A N 1
ATOM 809 C CA . GLY A 1 109 ? 27.631 -17.252 34.350 1.00 31.53 109 GLY A CA 1
ATOM 810 C C . GLY A 1 109 ? 29.007 -16.617 34.184 1.00 31.53 109 GLY A C 1
ATOM 811 O O . GLY A 1 109 ? 29.384 -16.229 33.086 1.00 31.53 109 GLY A O 1
ATOM 812 N N . GLN A 1 110 ? 29.702 -16.425 35.300 1.00 34.78 110 GLN A N 1
ATOM 813 C CA . GLN A 1 110 ? 30.941 -15.661 35.431 1.00 34.78 110 GLN A CA 1
ATOM 814 C C . GLN A 1 110 ? 32.188 -16.447 34.986 1.00 34.78 110 GLN A C 1
ATOM 816 O O . GLN A 1 110 ? 32.319 -17.615 35.329 1.00 34.78 110 GLN A O 1
ATOM 821 N N . GLY A 1 111 ? 33.157 -15.724 34.407 1.00 31.45 111 GLY A N 1
ATOM 822 C CA . GLY A 1 111 ? 34.572 -15.795 34.800 1.00 31.45 111 GLY A CA 1
ATOM 823 C C . GLY A 1 111 ? 35.514 -16.699 33.994 1.00 31.45 111 GLY A C 1
ATOM 824 O O . GLY A 1 111 ? 35.396 -17.916 34.028 1.00 31.45 111 GLY A O 1
ATOM 825 N N . GLY A 1 112 ? 36.547 -16.085 33.404 1.00 27.36 112 GLY A N 1
ATOM 826 C CA . GLY A 1 112 ? 37.780 -16.761 32.981 1.00 27.36 112 GLY A CA 1
ATOM 827 C C . GLY A 1 112 ? 38.346 -16.196 31.684 1.00 27.36 112 GLY A C 1
ATOM 828 O O . GLY A 1 112 ? 37.786 -16.431 30.625 1.00 27.36 112 GLY A O 1
ATOM 829 N N . ALA A 1 113 ? 39.430 -15.429 31.785 1.00 40.47 113 ALA A N 1
ATOM 830 C CA . ALA A 1 113 ? 40.150 -14.856 30.657 1.00 40.47 113 ALA A CA 1
ATOM 831 C C . ALA A 1 113 ? 40.781 -15.942 29.769 1.00 40.47 113 ALA A C 1
ATOM 833 O O . ALA A 1 113 ? 41.531 -16.767 30.284 1.00 40.47 113 ALA A O 1
ATOM 834 N N . ASP A 1 114 ? 40.531 -15.876 28.461 1.00 31.23 114 ASP A N 1
ATOM 835 C CA . ASP A 1 114 ? 41.550 -16.128 27.442 1.00 31.23 114 ASP A CA 1
ATOM 836 C C . ASP A 1 114 ? 41.181 -15.384 26.151 1.00 31.23 114 ASP A C 1
ATOM 838 O O . ASP A 1 114 ? 40.007 -15.183 25.829 1.00 31.23 114 ASP A O 1
ATOM 842 N N . GLU A 1 115 ? 42.205 -14.890 25.473 1.00 38.38 115 GLU A N 1
ATOM 843 C CA . GLU A 1 115 ? 42.144 -13.978 24.337 1.00 38.38 115 GLU A CA 1
ATOM 844 C C . GLU A 1 115 ? 41.908 -14.766 23.039 1.00 38.38 115 GLU A C 1
ATOM 846 O O . GLU A 1 115 ? 42.779 -14.860 22.185 1.00 38.38 115 GLU A O 1
ATOM 851 N N . ASP A 1 116 ? 40.705 -15.319 22.876 1.00 29.84 116 ASP A N 1
ATOM 852 C CA . ASP A 1 116 ? 40.199 -15.774 21.581 1.00 29.84 116 ASP A CA 1
ATOM 853 C C . ASP A 1 116 ? 39.117 -14.798 21.129 1.00 29.84 116 ASP A C 1
ATOM 855 O O . ASP A 1 116 ? 38.073 -14.653 21.765 1.00 29.84 116 ASP A O 1
ATOM 859 N N . THR A 1 117 ? 39.360 -14.099 20.018 1.00 28.95 117 THR A N 1
ATOM 860 C CA . THR A 1 117 ? 38.308 -13.331 19.343 1.00 28.95 117 THR A CA 1
ATOM 861 C C . THR A 1 117 ? 37.217 -14.331 18.960 1.00 28.95 117 THR A C 1
ATOM 863 O O . THR A 1 117 ? 37.478 -15.171 18.093 1.00 28.95 117 THR A O 1
ATOM 866 N N . PRO A 1 118 ? 36.011 -14.302 19.562 1.00 27.78 118 PRO A N 1
ATOM 867 C CA . PRO A 1 118 ? 34.976 -15.213 19.135 1.00 27.78 118 PRO A CA 1
ATOM 868 C C . PRO A 1 118 ? 34.592 -14.753 17.735 1.00 27.78 118 PRO A C 1
ATOM 870 O O . PRO A 1 118 ? 34.032 -13.672 17.543 1.00 27.78 118 PRO A O 1
ATOM 873 N N . VAL A 1 119 ? 34.921 -15.569 16.736 1.00 28.62 119 VAL A N 1
ATOM 874 C CA . VAL A 1 119 ? 34.174 -15.563 15.486 1.00 28.62 119 VAL A CA 1
ATOM 875 C C . VAL A 1 119 ? 32.748 -15.854 15.924 1.00 28.62 119 VAL A C 1
ATOM 877 O O . VAL A 1 119 ? 32.413 -16.991 16.246 1.00 28.62 119 VAL A O 1
ATOM 880 N N . ILE A 1 120 ? 31.947 -14.796 16.059 1.00 26.53 120 ILE A N 1
ATOM 881 C CA . ILE A 1 120 ? 30.514 -14.913 16.271 1.00 26.53 120 ILE A CA 1
ATOM 882 C C . ILE A 1 120 ? 30.026 -15.632 15.022 1.00 26.53 120 ILE A C 1
ATOM 884 O O . ILE A 1 120 ? 29.877 -15.028 13.959 1.00 26.53 120 ILE A O 1
ATOM 888 N N . ASP A 1 121 ? 29.867 -16.947 15.141 1.00 29.84 121 ASP A N 1
ATOM 889 C CA . ASP A 1 121 ? 29.100 -17.734 14.201 1.00 29.84 121 ASP A CA 1
ATOM 890 C C . ASP A 1 121 ? 27.692 -17.153 14.270 1.00 29.84 121 ASP A C 1
ATOM 892 O O . ASP A 1 121 ? 26.941 -17.373 15.224 1.00 29.84 121 ASP A O 1
ATOM 896 N N . VAL A 1 122 ? 27.397 -16.259 13.324 1.00 37.31 122 VAL A N 1
ATOM 897 C CA . VAL A 1 122 ? 26.065 -15.706 13.132 1.00 37.31 122 VAL A CA 1
ATOM 898 C C . VAL A 1 122 ? 25.194 -16.915 12.875 1.00 37.31 122 VAL A C 1
ATOM 900 O O . VAL A 1 122 ? 25.194 -17.425 11.756 1.00 37.31 122 VAL A O 1
ATOM 903 N N . ALA A 1 123 ? 24.498 -17.369 13.922 1.00 37.84 123 ALA A N 1
ATOM 904 C CA . ALA A 1 123 ? 23.624 -18.524 13.888 1.00 37.84 123 ALA A CA 1
ATOM 905 C C . ALA A 1 123 ? 22.734 -18.403 12.652 1.00 37.84 123 ALA A C 1
ATOM 907 O O . ALA A 1 123 ? 21.786 -17.610 12.599 1.00 37.84 123 ALA A O 1
ATOM 908 N N . GLN A 1 124 ? 23.102 -19.133 11.600 1.00 39.66 124 GLN A N 1
ATOM 909 C CA . GLN A 1 124 ? 22.292 -19.199 10.407 1.00 39.66 124 GLN A CA 1
ATOM 910 C C . GLN A 1 124 ? 21.002 -19.852 10.871 1.00 39.66 124 GLN A C 1
ATOM 912 O O . GLN A 1 124 ? 21.046 -20.998 11.310 1.00 39.66 124 GLN A O 1
ATOM 917 N N . ALA A 1 125 ? 19.883 -19.118 10.802 1.00 42.81 125 ALA A N 1
ATOM 918 C CA . ALA A 1 125 ? 18.562 -19.643 11.143 1.00 42.81 125 ALA A CA 1
ATOM 919 C C . ALA A 1 125 ? 18.458 -21.075 10.615 1.00 42.81 125 ALA A C 1
ATOM 921 O O . ALA A 1 125 ? 18.798 -21.311 9.441 1.00 42.81 125 ALA A O 1
ATOM 922 N N . SER A 1 126 ? 18.098 -22.014 11.489 1.00 45.28 126 SER A N 1
ATOM 923 C CA . SER A 1 126 ? 18.101 -23.427 11.138 1.00 45.28 126 SER A CA 1
ATOM 924 C C . SER A 1 126 ? 17.171 -23.654 9.941 1.00 45.28 126 SER A C 1
ATOM 926 O O . SER A 1 126 ? 16.316 -22.823 9.617 1.00 45.28 126 SER A O 1
ATOM 928 N N . PHE A 1 127 ? 17.367 -24.747 9.205 1.00 35.66 127 PHE A N 1
ATOM 929 C CA . PHE A 1 127 ? 16.479 -25.074 8.087 1.00 35.66 127 PHE A CA 1
ATOM 930 C C . PHE A 1 127 ? 15.008 -25.127 8.538 1.00 35.66 127 PHE A C 1
ATOM 932 O O . PHE A 1 127 ? 14.140 -24.624 7.831 1.00 35.66 127 PHE A O 1
ATOM 939 N N . GLU A 1 128 ? 14.760 -25.652 9.738 1.00 36.62 128 GLU A N 1
ATOM 940 C CA . GLU A 1 128 ? 13.439 -25.744 10.363 1.00 36.62 128 GLU A CA 1
ATOM 941 C C . GLU A 1 128 ? 12.838 -24.357 10.622 1.00 36.62 128 GLU A C 1
ATOM 943 O O . GLU A 1 128 ? 11.711 -24.103 10.201 1.00 36.62 128 GLU A O 1
ATOM 948 N N . ASP A 1 129 ? 13.617 -23.417 11.169 1.00 41.84 129 ASP A N 1
ATOM 949 C CA . ASP A 1 129 ? 13.164 -22.034 11.381 1.00 4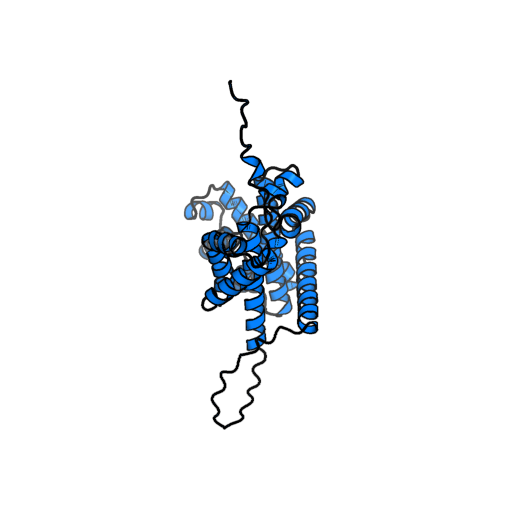1.84 129 ASP A CA 1
ATOM 950 C C . ASP A 1 129 ? 12.786 -21.352 10.060 1.00 41.84 129 ASP A C 1
ATOM 952 O O . ASP A 1 129 ? 11.748 -20.703 9.961 1.00 41.84 129 ASP A O 1
ATOM 956 N N . ARG A 1 130 ? 13.588 -21.543 9.000 1.00 44.31 130 ARG A N 1
ATOM 957 C CA . ARG A 1 130 ? 13.297 -20.961 7.676 1.00 44.31 130 ARG A CA 1
ATOM 958 C C . ARG A 1 130 ? 12.024 -21.532 7.060 1.00 44.31 130 ARG A C 1
ATOM 960 O O . ARG A 1 130 ? 11.333 -20.808 6.348 1.00 44.31 130 ARG A O 1
ATOM 967 N N . VAL A 1 131 ? 11.750 -22.817 7.276 1.00 38.78 131 VAL A N 1
ATOM 968 C CA . VAL A 1 131 ? 10.548 -23.484 6.759 1.00 38.78 131 VAL A CA 1
ATOM 969 C C . VAL A 1 131 ? 9.310 -23.005 7.514 1.00 38.78 131 VAL A C 1
ATOM 971 O O . VAL A 1 131 ? 8.326 -22.643 6.872 1.00 38.78 131 VAL A O 1
ATOM 974 N N . LEU A 1 132 ? 9.376 -22.924 8.845 1.00 41.94 132 LEU A N 1
ATOM 975 C CA . LEU A 1 132 ? 8.284 -22.410 9.677 1.00 41.94 132 LEU A CA 1
ATOM 976 C C . LEU A 1 132 ? 7.991 -20.930 9.378 1.00 41.94 132 LEU A C 1
ATOM 978 O O . LEU A 1 132 ? 6.837 -20.564 9.163 1.00 41.94 132 LEU A O 1
ATOM 982 N N . ASP A 1 133 ? 9.028 -20.098 9.243 1.00 51.53 133 ASP A N 1
ATOM 983 C CA . ASP A 1 133 ? 8.889 -18.688 8.857 1.00 51.53 133 ASP A CA 1
ATOM 984 C C . ASP A 1 133 ? 8.252 -18.519 7.468 1.00 51.53 133 ASP A C 1
ATOM 986 O O . ASP A 1 133 ? 7.466 -17.597 7.230 1.00 51.53 133 ASP A O 1
ATOM 990 N N . GLN A 1 134 ? 8.634 -19.370 6.508 1.00 50.78 134 GLN A N 1
ATOM 991 C CA . GLN A 1 134 ? 8.066 -19.347 5.161 1.00 50.78 134 GLN A CA 1
ATOM 992 C C . GLN A 1 134 ? 6.591 -19.738 5.173 1.00 50.78 134 GLN A C 1
ATOM 994 O O . GLN A 1 134 ? 5.814 -19.128 4.437 1.00 50.78 134 GLN A O 1
ATOM 999 N N . ASP A 1 135 ? 6.210 -20.711 5.999 1.00 51.59 135 ASP A N 1
ATOM 1000 C CA . ASP A 1 135 ? 4.826 -21.157 6.146 1.00 51.59 135 ASP A CA 1
ATOM 1001 C C . ASP A 1 135 ? 3.944 -20.083 6.804 1.00 51.59 135 ASP A C 1
ATOM 1003 O O . ASP A 1 135 ? 2.873 -19.747 6.285 1.00 51.59 135 ASP A O 1
ATOM 1007 N N . GLU A 1 136 ? 4.427 -19.437 7.868 1.00 61.31 136 GLU A N 1
ATOM 1008 C CA . GLU A 1 136 ? 3.726 -18.328 8.526 1.00 61.31 136 GLU A CA 1
ATOM 1009 C C . GLU A 1 136 ? 3.584 -17.113 7.590 1.00 61.31 136 GLU A C 1
ATOM 1011 O O . GLU A 1 136 ? 2.501 -16.520 7.455 1.00 61.31 136 GLU A O 1
ATOM 1016 N N . ALA A 1 137 ? 4.657 -16.767 6.869 1.00 64.69 137 ALA A N 1
ATOM 1017 C CA . ALA A 1 137 ? 4.630 -15.695 5.881 1.00 64.69 137 ALA A CA 1
ATOM 1018 C C . ALA A 1 137 ? 3.642 -16.002 4.746 1.00 64.69 137 ALA A C 1
ATOM 1020 O O . ALA A 1 137 ? 2.875 -15.122 4.344 1.00 64.69 137 ALA A O 1
ATOM 1021 N N . TRP A 1 138 ? 3.610 -17.240 4.246 1.00 69.44 138 TRP A N 1
ATOM 1022 C CA . TRP A 1 138 ? 2.655 -17.653 3.217 1.00 69.44 138 TRP A CA 1
ATOM 1023 C C . TRP A 1 138 ? 1.215 -17.651 3.712 1.00 69.44 138 TRP A C 1
ATOM 1025 O O . TRP A 1 138 ? 0.318 -17.240 2.971 1.00 69.44 138 TRP A O 1
ATOM 1035 N N . THR A 1 139 ? 0.986 -18.059 4.956 1.00 72.12 139 THR A N 1
ATOM 1036 C CA . THR A 1 139 ? -0.333 -18.011 5.593 1.00 72.12 139 THR A CA 1
ATOM 1037 C C . THR A 1 139 ? -0.830 -16.572 5.688 1.00 72.12 139 THR A C 1
ATOM 1039 O O . THR A 1 139 ? -1.958 -16.276 5.286 1.00 72.12 139 THR A O 1
ATOM 1042 N N . THR A 1 140 ? 0.045 -15.649 6.092 1.00 78.31 140 THR A N 1
ATOM 1043 C CA . THR A 1 140 ? -0.252 -14.212 6.128 1.00 78.31 140 THR A CA 1
ATOM 1044 C C . THR A 1 140 ? -0.560 -13.662 4.736 1.00 78.31 140 THR A C 1
ATOM 1046 O O . THR A 1 140 ? -1.581 -12.999 4.547 1.00 78.31 140 THR A O 1
ATOM 1049 N N . VAL A 1 141 ? 0.279 -13.957 3.736 1.00 78.50 141 VAL A N 1
ATOM 1050 C CA . VAL A 1 141 ? 0.065 -13.508 2.350 1.00 78.50 141 VAL A CA 1
ATOM 1051 C C . VAL A 1 141 ? -1.256 -14.044 1.802 1.00 78.50 141 VAL A C 1
ATOM 1053 O O . VAL A 1 141 ? -2.008 -13.283 1.200 1.00 78.50 141 VAL A O 1
ATOM 1056 N N . ARG A 1 142 ? -1.581 -15.320 2.039 1.00 81.44 142 ARG A N 1
ATOM 1057 C CA . ARG A 1 142 ? -2.840 -15.932 1.591 1.00 81.44 142 ARG A CA 1
ATOM 1058 C C . ARG A 1 142 ? -4.051 -15.270 2.245 1.00 81.44 142 ARG A C 1
ATOM 1060 O O . ARG A 1 142 ? -5.004 -14.947 1.539 1.00 81.44 142 ARG A O 1
ATOM 1067 N N . ALA A 1 143 ? -4.003 -15.031 3.556 1.00 84.12 143 ALA A N 1
ATOM 1068 C CA . ALA A 1 143 ? -5.076 -14.354 4.281 1.00 84.12 143 ALA A CA 1
ATOM 1069 C C . ALA A 1 143 ? -5.295 -12.927 3.755 1.00 84.12 143 ALA A C 1
ATOM 1071 O O . ALA A 1 143 ? -6.420 -12.559 3.418 1.00 84.12 143 ALA A O 1
ATOM 1072 N N . VAL A 1 144 ? -4.217 -12.150 3.603 1.00 91.12 144 VAL A N 1
ATOM 1073 C CA . VAL A 1 144 ? -4.281 -10.784 3.066 1.00 91.12 144 VAL A CA 1
ATOM 1074 C C . VAL A 1 144 ? -4.809 -10.788 1.634 1.00 91.12 144 VAL A C 1
ATOM 1076 O O . VAL A 1 144 ? -5.757 -10.070 1.331 1.00 91.12 144 VAL A O 1
ATOM 1079 N N . MET A 1 145 ? -4.244 -11.609 0.749 1.00 88.38 145 MET A N 1
ATOM 1080 C CA . MET A 1 145 ? -4.639 -11.626 -0.660 1.00 88.38 145 MET A CA 1
ATOM 1081 C C . MET A 1 145 ? -6.079 -12.102 -0.867 1.00 88.38 145 MET A C 1
ATOM 1083 O O . MET A 1 145 ? -6.765 -11.543 -1.720 1.00 88.38 145 MET A O 1
ATOM 1087 N N . GLY A 1 146 ? -6.563 -13.055 -0.062 1.00 88.06 146 GLY A N 1
ATOM 1088 C CA . GLY A 1 146 ? -7.965 -13.477 -0.094 1.00 88.06 146 GLY A CA 1
ATOM 1089 C C . GLY A 1 146 ? -8.923 -12.327 0.232 1.00 88.06 146 GLY A C 1
ATOM 1090 O O . GLY A 1 146 ? -9.898 -12.110 -0.481 1.00 88.06 146 GLY A O 1
ATOM 1091 N N . GLN A 1 147 ? -8.605 -11.521 1.250 1.00 93.62 147 GLN A N 1
ATOM 1092 C CA . GLN A 1 147 ? -9.389 -10.327 1.583 1.00 93.62 147 GLN A CA 1
ATOM 1093 C C . GLN A 1 147 ? -9.259 -9.229 0.513 1.00 93.62 147 GLN A C 1
ATOM 1095 O O . GLN A 1 147 ? -10.256 -8.625 0.131 1.00 93.62 147 GLN A O 1
ATOM 1100 N N . VAL A 1 148 ? -8.060 -8.995 -0.032 1.00 92.19 148 VAL A N 1
ATOM 1101 C CA . VAL A 1 148 ? -7.835 -8.010 -1.109 1.00 92.19 148 VAL A CA 1
ATOM 1102 C C . VAL A 1 148 ? -8.688 -8.324 -2.342 1.00 92.19 148 VAL A C 1
ATOM 1104 O O . VAL A 1 148 ? -9.289 -7.411 -2.908 1.00 92.19 148 VAL A O 1
ATOM 1107 N N . GLN A 1 149 ? -8.769 -9.596 -2.743 1.00 89.00 149 GLN A N 1
ATOM 1108 C CA . GLN A 1 149 ? -9.608 -10.036 -3.862 1.00 89.00 149 GLN A CA 1
ATOM 1109 C C . GLN A 1 149 ? -11.097 -9.767 -3.595 1.00 89.00 149 GLN A C 1
ATOM 1111 O O . GLN A 1 149 ? -11.781 -9.200 -4.449 1.00 89.00 149 GLN A O 1
ATOM 11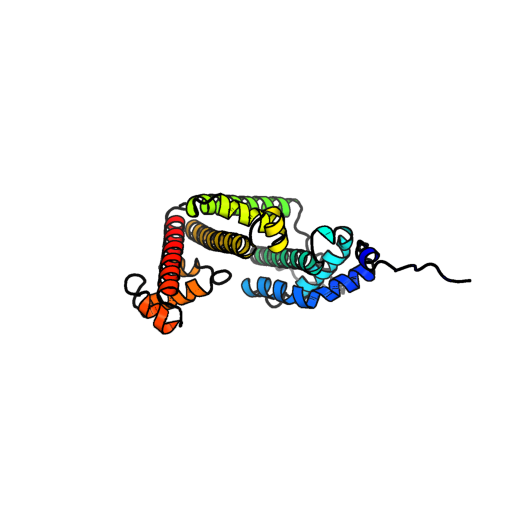16 N N . LEU A 1 150 ? -11.582 -10.079 -2.387 1.00 89.06 150 LEU A N 1
ATOM 1117 C CA . LEU A 1 150 ? -12.970 -9.823 -1.980 1.00 89.06 150 LEU A CA 1
ATOM 1118 C C . LEU A 1 150 ? -13.321 -8.330 -1.941 1.00 89.06 150 LEU A C 1
ATOM 1120 O O . LEU A 1 150 ? -14.419 -7.946 -2.349 1.00 89.06 150 LEU A O 1
ATOM 1124 N N . VAL A 1 151 ? -12.402 -7.492 -1.459 1.00 90.31 151 VAL A N 1
ATOM 1125 C CA . VAL A 1 151 ? -12.614 -6.046 -1.316 1.00 90.31 151 VAL A CA 1
ATOM 1126 C C . VAL A 1 151 ? -12.590 -5.342 -2.669 1.00 90.31 151 VAL A C 1
ATOM 1128 O O . VAL A 1 151 ? -13.474 -4.536 -2.956 1.00 90.31 151 VAL A O 1
ATOM 1131 N N . LEU A 1 152 ? -11.586 -5.628 -3.505 1.00 84.50 152 LEU A N 1
ATOM 1132 C CA . LEU A 1 152 ? -11.440 -4.949 -4.793 1.00 84.50 152 LEU A CA 1
ATOM 1133 C C . LEU A 1 152 ? -12.492 -5.392 -5.811 1.00 84.50 152 LEU A C 1
ATOM 1135 O O . LEU A 1 152 ? -12.793 -4.622 -6.721 1.00 84.50 152 LEU A O 1
ATOM 1139 N N . ARG A 1 153 ? -13.034 -6.616 -5.685 1.00 77.75 153 ARG A N 1
ATOM 1140 C CA . ARG A 1 153 ? -14.019 -7.211 -6.616 1.00 77.75 153 ARG A CA 1
ATOM 1141 C C . ARG A 1 153 ? -13.633 -7.053 -8.095 1.00 77.75 153 ARG A C 1
ATOM 1143 O O . ARG A 1 153 ? -14.487 -6.976 -8.974 1.00 77.75 153 ARG A O 1
ATOM 1150 N N . ASN A 1 154 ? -12.332 -6.964 -8.359 1.00 79.62 154 ASN A N 1
ATOM 1151 C CA . ASN A 1 154 ? -11.754 -6.735 -9.671 1.00 79.62 154 ASN A CA 1
ATOM 1152 C C . ASN A 1 154 ? -10.517 -7.616 -9.820 1.00 79.62 154 ASN A C 1
ATOM 1154 O O . ASN A 1 154 ? -9.372 -7.187 -9.635 1.00 79.62 154 ASN A O 1
ATOM 1158 N N . ASP A 1 155 ? -10.773 -8.867 -10.187 1.00 79.75 155 ASP A N 1
ATOM 1159 C CA . ASP A 1 155 ? -9.740 -9.885 -10.360 1.00 79.75 155 ASP A CA 1
ATOM 1160 C C . ASP A 1 155 ? -8.713 -9.478 -11.415 1.00 79.75 155 ASP A C 1
ATOM 1162 O O . ASP A 1 155 ? -7.540 -9.836 -11.312 1.00 79.75 155 ASP A O 1
ATOM 1166 N N . SER A 1 156 ? -9.112 -8.663 -12.399 1.00 84.00 156 SER A N 1
ATOM 1167 C CA . SER A 1 156 ? -8.198 -8.158 -13.423 1.00 84.00 156 SER A CA 1
ATOM 1168 C C . SER A 1 156 ? -7.162 -7.185 -12.848 1.00 84.00 156 SER A C 1
ATOM 1170 O O . SER A 1 156 ? -5.991 -7.263 -13.217 1.00 84.00 156 SER A O 1
ATOM 1172 N N . THR A 1 157 ? -7.544 -6.316 -11.905 1.00 87.50 157 THR A N 1
ATOM 1173 C CA . THR A 1 157 ? -6.616 -5.405 -11.216 1.00 87.50 157 THR A CA 1
ATOM 1174 C C . THR A 1 157 ? -5.613 -6.188 -10.378 1.00 87.50 157 THR A C 1
ATOM 1176 O O . THR A 1 157 ? -4.405 -5.966 -10.502 1.00 87.50 157 THR A O 1
ATOM 1179 N N . VAL A 1 158 ? -6.097 -7.149 -9.585 1.00 85.31 158 VAL A N 1
ATOM 1180 C CA . VAL A 1 158 ? -5.237 -7.982 -8.734 1.00 85.31 158 VAL A CA 1
ATOM 1181 C C . VAL A 1 158 ? -4.293 -8.829 -9.587 1.00 85.31 158 VAL A C 1
ATOM 1183 O O . VAL A 1 158 ? -3.089 -8.840 -9.344 1.00 85.31 158 VAL A O 1
ATOM 1186 N N . SER A 1 159 ? -4.805 -9.469 -10.640 1.00 84.06 159 SER A N 1
ATOM 1187 C CA . SER A 1 159 ? -4.000 -10.294 -11.550 1.00 84.06 159 SER A CA 1
ATOM 1188 C C . SER A 1 159 ? -2.892 -9.482 -12.219 1.00 84.06 159 SER A C 1
ATOM 1190 O O . SER A 1 159 ? -1.736 -9.901 -12.229 1.00 84.06 159 SER A O 1
ATOM 1192 N N . ARG A 1 160 ? -3.204 -8.274 -12.712 1.00 88.25 160 ARG A N 1
ATOM 1193 C CA . ARG A 1 160 ? -2.196 -7.366 -13.287 1.00 88.25 160 ARG A CA 1
ATOM 1194 C C . ARG A 1 160 ? -1.125 -7.017 -12.263 1.00 88.25 160 ARG A C 1
ATOM 1196 O O . ARG A 1 160 ? 0.055 -7.075 -12.587 1.00 88.25 160 ARG A O 1
ATOM 1203 N N . ALA A 1 161 ? -1.515 -6.679 -11.034 1.00 87.62 161 ALA A N 1
ATOM 1204 C CA . ALA A 1 161 ? -0.567 -6.353 -9.974 1.00 87.62 161 ALA A CA 1
ATOM 1205 C C . ALA A 1 161 ? 0.345 -7.536 -9.615 1.00 87.62 161 ALA A C 1
ATOM 1207 O O . ALA A 1 161 ? 1.541 -7.327 -9.408 1.00 87.62 161 ALA A O 1
ATOM 1208 N N . LEU A 1 162 ? -0.188 -8.761 -9.593 1.00 83.00 162 LEU A N 1
ATOM 1209 C CA . LEU A 1 162 ? 0.592 -9.977 -9.352 1.00 83.00 162 LEU A CA 1
ATOM 1210 C C . LEU A 1 162 ? 1.616 -10.233 -10.462 1.00 83.00 162 LEU A C 1
ATOM 1212 O O . LEU A 1 162 ? 2.759 -10.547 -10.144 1.00 83.00 162 LEU A O 1
ATOM 1216 N N . VAL A 1 163 ? 1.274 -10.001 -11.734 1.00 77.25 163 VAL A N 1
ATOM 1217 C CA . VAL A 1 163 ? 2.254 -10.065 -12.837 1.00 77.25 163 VAL A CA 1
ATOM 1218 C C . VAL A 1 163 ? 3.396 -9.073 -12.609 1.00 77.25 163 VAL A C 1
ATOM 1220 O O . VAL A 1 163 ? 4.564 -9.426 -12.774 1.00 77.25 163 VAL A O 1
ATOM 1223 N N . VAL A 1 164 ? 3.096 -7.845 -12.160 1.00 77.31 164 VAL A N 1
ATOM 1224 C CA . VAL A 1 164 ? 4.162 -6.881 -11.839 1.00 77.31 164 VAL A CA 1
ATOM 1225 C C . VAL A 1 164 ? 5.025 -7.379 -10.686 1.00 77.31 164 VAL A C 1
ATOM 1227 O O . VAL A 1 164 ? 6.243 -7.328 -10.785 1.00 77.31 164 VAL A O 1
ATOM 1230 N N . LEU A 1 165 ? 4.413 -7.816 -9.584 1.00 77.62 165 LEU A N 1
ATOM 1231 C CA . LEU A 1 165 ? 5.114 -8.107 -8.332 1.00 77.62 165 LEU A CA 1
ATOM 1232 C C . LEU A 1 165 ? 5.873 -9.436 -8.340 1.00 77.62 165 LEU A C 1
ATOM 1234 O O . LEU A 1 165 ? 6.943 -9.507 -7.745 1.00 77.62 165 LEU A O 1
ATOM 1238 N N . VAL A 1 166 ? 5.317 -10.464 -8.982 1.00 73.88 166 VAL A N 1
ATOM 1239 C CA . VAL A 1 166 ? 5.815 -11.844 -8.916 1.00 73.88 166 VAL A CA 1
ATOM 1240 C C . VAL A 1 166 ? 6.591 -12.213 -10.175 1.00 73.88 166 VAL A C 1
ATOM 1242 O O . VAL A 1 166 ? 7.700 -12.722 -10.083 1.00 73.88 166 VAL A O 1
ATOM 1245 N N . GLU A 1 167 ? 6.034 -11.951 -11.357 1.00 72.19 167 GLU A N 1
ATOM 1246 C CA . GLU A 1 167 ? 6.636 -12.402 -12.621 1.00 72.19 167 GLU A CA 1
ATOM 1247 C C . GLU A 1 167 ? 7.687 -11.420 -13.162 1.00 72.19 167 GLU A C 1
ATOM 1249 O O . GLU A 1 167 ? 8.660 -11.808 -13.821 1.00 72.19 167 GLU A O 1
ATOM 1254 N N . CYS A 1 168 ? 7.492 -10.132 -12.876 1.00 64.94 168 CYS A N 1
ATOM 1255 C CA . CYS A 1 168 ? 8.346 -9.048 -13.354 1.00 64.94 168 CYS A CA 1
ATOM 1256 C C . CYS A 1 168 ? 9.221 -8.420 -12.261 1.00 64.94 168 CYS A C 1
ATOM 1258 O O . CYS A 1 168 ? 9.833 -7.393 -12.532 1.00 64.94 168 CYS A O 1
ATOM 1260 N N . ASP A 1 169 ? 9.270 -8.977 -11.046 1.00 72.19 169 ASP A N 1
ATOM 1261 C CA . ASP A 1 169 ? 10.083 -8.464 -9.925 1.00 72.19 169 ASP A CA 1
ATOM 1262 C C . ASP A 1 169 ? 9.866 -6.960 -9.607 1.00 72.19 169 ASP A C 1
ATOM 1264 O O . ASP A 1 169 ? 10.734 -6.263 -9.086 1.00 72.19 169 ASP A O 1
ATOM 1268 N N . GLY A 1 170 ? 8.681 -6.424 -9.910 1.00 72.00 170 GLY A N 1
ATOM 1269 C CA . GLY A 1 170 ? 8.323 -5.015 -9.737 1.00 72.00 170 GLY A CA 1
ATOM 1270 C C . GLY A 1 170 ? 8.489 -4.136 -10.985 1.00 72.00 170 GLY A C 1
ATOM 1271 O O . GLY A 1 170 ? 8.088 -2.969 -10.944 1.00 72.00 170 GLY A O 1
ATOM 1272 N N . GLU A 1 171 ? 9.025 -4.666 -12.088 1.00 74.75 171 GLU A N 1
ATOM 1273 C CA . GLU A 1 171 ? 9.290 -3.925 -13.328 1.00 74.75 171 GLU A CA 1
ATOM 1274 C C . GLU A 1 171 ? 8.012 -3.632 -14.127 1.00 74.75 171 GLU A C 1
ATOM 1276 O O . GLU A 1 171 ? 7.500 -4.464 -14.884 1.00 74.75 171 GLU A O 1
ATOM 1281 N N . VAL A 1 172 ? 7.513 -2.398 -14.005 1.00 76.81 172 VAL A N 1
ATOM 1282 C CA . VAL A 1 172 ? 6.267 -1.946 -14.651 1.00 76.81 172 VAL A CA 1
ATOM 1283 C C . VAL A 1 172 ? 6.352 -2.009 -16.177 1.00 76.81 172 VAL A C 1
ATOM 1285 O O . VAL A 1 172 ? 5.408 -2.470 -16.812 1.00 76.81 172 VAL A O 1
ATOM 1288 N N . SER A 1 173 ? 7.472 -1.594 -16.775 1.00 75.31 173 SER A N 1
ATOM 1289 C CA . SER A 1 173 ? 7.634 -1.575 -18.236 1.00 75.31 173 SER A CA 1
ATOM 1290 C C . SER A 1 173 ? 7.625 -2.978 -18.842 1.00 75.31 173 SER A C 1
ATOM 1292 O O . SER A 1 173 ? 7.089 -3.190 -19.931 1.00 75.31 173 SER A O 1
ATOM 1294 N N . ARG A 1 174 ? 8.201 -3.960 -18.137 1.00 76.81 174 ARG A N 1
ATOM 1295 C CA . ARG A 1 174 ? 8.171 -5.367 -18.557 1.00 76.81 174 ARG A CA 1
ATOM 1296 C C . ARG A 1 174 ? 6.758 -5.934 -18.447 1.00 76.81 174 ARG A C 1
ATOM 1298 O O . ARG A 1 174 ? 6.272 -6.509 -19.418 1.00 76.81 174 ARG A O 1
ATOM 1305 N N . ALA A 1 175 ? 6.083 -5.700 -17.323 1.00 77.94 175 ALA A N 1
ATOM 1306 C CA . ALA A 1 175 ? 4.707 -6.142 -17.121 1.00 77.94 175 ALA A CA 1
ATOM 1307 C C . ALA A 1 175 ? 3.732 -5.518 -18.136 1.00 77.94 175 ALA A C 1
ATOM 1309 O O . ALA A 1 175 ? 2.874 -6.212 -18.666 1.00 77.94 175 ALA A O 1
ATOM 1310 N N . ALA A 1 176 ? 3.894 -4.235 -18.468 1.00 86.06 176 ALA A N 1
ATOM 1311 C CA . ALA A 1 176 ? 3.098 -3.548 -19.487 1.00 86.06 176 ALA A CA 1
ATOM 1312 C C . ALA A 1 176 ? 3.209 -4.204 -20.869 1.00 86.06 176 ALA A C 1
ATOM 1314 O O . ALA A 1 176 ? 2.188 -4.432 -21.518 1.00 86.06 176 ALA A O 1
ATOM 1315 N N . ARG A 1 177 ? 4.426 -4.583 -21.286 1.00 89.81 177 ARG A N 1
ATOM 1316 C CA . ARG A 1 177 ? 4.640 -5.319 -22.542 1.00 89.81 177 ARG A CA 1
ATOM 1317 C C . ARG A 1 177 ? 4.009 -6.709 -22.521 1.00 89.81 177 ARG A C 1
ATOM 1319 O O . ARG A 1 177 ? 3.378 -7.078 -23.502 1.00 89.81 177 ARG A O 1
ATOM 1326 N N . LEU A 1 178 ? 4.153 -7.454 -21.422 1.00 76.88 178 LEU A N 1
ATOM 1327 C CA . LEU A 1 178 ? 3.568 -8.796 -21.287 1.00 76.88 178 LEU A CA 1
ATOM 1328 C C . LEU A 1 178 ? 2.035 -8.768 -21.298 1.00 76.88 178 LEU A C 1
ATOM 1330 O O . LEU A 1 178 ? 1.407 -9.621 -21.912 1.00 76.88 178 LEU A O 1
ATOM 1334 N N . LEU A 1 179 ? 1.439 -7.771 -20.644 1.00 87.25 179 LEU A N 1
ATOM 1335 C CA . LEU A 1 179 ? -0.013 -7.626 -20.533 1.00 87.25 179 LEU A CA 1
ATOM 1336 C C . LEU A 1 179 ? -0.654 -6.946 -21.753 1.00 87.25 179 LEU A C 1
ATOM 1338 O O . LEU A 1 179 ? -1.878 -6.920 -21.847 1.00 87.25 179 LEU A O 1
ATOM 1342 N N . GLY A 1 180 ? 0.139 -6.347 -22.650 1.00 91.62 180 GLY A N 1
ATOM 1343 C CA . GLY A 1 180 ? -0.375 -5.536 -23.758 1.00 91.62 180 GLY A CA 1
ATOM 1344 C C . GLY A 1 180 ? -1.111 -4.272 -23.290 1.00 91.62 180 GLY A C 1
ATOM 1345 O O . GLY A 1 180 ? -2.081 -3.853 -23.917 1.00 91.62 180 GLY A O 1
ATOM 1346 N N . LEU A 1 181 ? -0.687 -3.678 -22.168 1.00 92.81 181 LEU A N 1
ATOM 1347 C CA . LEU A 1 181 ? -1.341 -2.526 -21.534 1.00 92.81 181 LEU A CA 1
ATOM 1348 C C . LEU A 1 181 ? -0.408 -1.316 -21.458 1.00 92.81 181 LEU A C 1
ATOM 1350 O O . LEU A 1 181 ? 0.813 -1.444 -21.434 1.00 92.81 181 LEU A O 1
ATOM 1354 N N . ALA A 1 182 ? -0.989 -0.122 -21.336 1.00 94.25 182 ALA A N 1
ATOM 1355 C CA . ALA A 1 182 ? -0.218 1.087 -21.072 1.00 94.25 182 ALA A CA 1
ATOM 1356 C C . ALA A 1 182 ? 0.405 1.050 -19.661 1.00 94.25 182 ALA A C 1
ATOM 1358 O O . ALA A 1 182 ? -0.262 0.693 -18.685 1.00 94.25 182 ALA A O 1
ATOM 1359 N N . GLU A 1 183 ? 1.662 1.488 -19.524 1.00 88.06 183 GLU A N 1
ATOM 1360 C CA . GLU A 1 183 ? 2.358 1.522 -18.227 1.00 88.06 183 GLU A CA 1
ATOM 1361 C C . GLU A 1 183 ? 1.585 2.234 -17.102 1.00 88.06 183 GLU A C 1
ATOM 1363 O O . GLU A 1 183 ? 1.607 1.727 -15.977 1.00 88.06 183 GLU A O 1
ATOM 1368 N N . PRO A 1 184 ? 0.879 3.364 -17.334 1.00 88.56 184 PRO A N 1
ATOM 1369 C CA . PRO A 1 184 ? 0.088 4.004 -16.285 1.00 88.56 184 PRO A CA 1
ATOM 1370 C C . PRO A 1 184 ? -1.008 3.098 -15.713 1.00 88.56 184 PRO A C 1
ATOM 1372 O O . PRO A 1 184 ? -1.241 3.131 -14.507 1.00 88.56 184 PRO A O 1
ATOM 1375 N N . VAL A 1 185 ? -1.626 2.250 -16.542 1.00 88.88 185 VAL A N 1
ATOM 1376 C CA . VAL A 1 185 ? -2.672 1.301 -16.119 1.00 88.88 185 VAL A CA 1
ATOM 1377 C C . VAL A 1 185 ? -2.076 0.220 -15.222 1.00 88.88 185 VAL A C 1
ATOM 1379 O O . VAL A 1 185 ? -2.615 -0.081 -14.161 1.00 88.88 185 VAL A O 1
ATOM 1382 N N . VAL A 1 186 ? -0.926 -0.332 -15.614 1.00 89.62 186 VAL A N 1
ATOM 1383 C CA . VAL A 1 186 ? -0.214 -1.359 -14.837 1.00 89.62 186 VAL A CA 1
ATOM 1384 C C . VAL A 1 186 ? 0.306 -0.792 -13.516 1.00 89.62 186 VAL A C 1
ATOM 1386 O O . VAL A 1 186 ? 0.199 -1.428 -12.465 1.00 89.62 186 VAL A O 1
ATOM 1389 N N . ARG A 1 187 ? 0.828 0.439 -13.548 1.00 89.31 187 ARG A N 1
ATOM 1390 C CA . ARG A 1 187 ? 1.276 1.159 -12.355 1.00 89.31 187 ARG A CA 1
ATOM 1391 C C . ARG A 1 187 ? 0.120 1.414 -11.400 1.00 89.31 187 ARG A C 1
ATOM 1393 O O . ARG A 1 187 ? 0.304 1.239 -10.198 1.00 89.31 187 ARG A O 1
ATOM 1400 N N . GLU A 1 188 ? -1.044 1.808 -11.914 1.00 87.50 188 GLU A N 1
ATOM 1401 C CA . GLU A 1 188 ? -2.219 2.031 -11.075 1.00 87.50 188 GLU A CA 1
ATOM 1402 C C . GLU A 1 188 ? -2.739 0.733 -10.469 1.00 87.50 188 GLU A C 1
ATOM 1404 O O . GLU A 1 188 ? -2.905 0.684 -9.256 1.00 87.50 188 GLU A O 1
ATOM 1409 N N . ALA A 1 189 ? -2.850 -0.342 -11.254 1.00 88.69 189 ALA A N 1
ATOM 1410 C CA . ALA A 1 189 ? -3.265 -1.645 -10.740 1.00 88.69 189 ALA A CA 1
ATOM 1411 C C . ALA A 1 189 ? -2.355 -2.132 -9.597 1.00 88.69 189 ALA A C 1
ATOM 1413 O O . ALA A 1 189 ? -2.831 -2.581 -8.549 1.00 88.69 189 ALA A O 1
ATOM 1414 N N . ARG A 1 190 ? -1.031 -1.971 -9.758 1.00 90.50 190 ARG A N 1
ATOM 1415 C CA . ARG A 1 190 ? -0.054 -2.246 -8.695 1.00 90.50 190 ARG A CA 1
ATOM 1416 C C . ARG A 1 190 ? -0.284 -1.360 -7.471 1.00 90.50 190 ARG A C 1
ATOM 1418 O O . ARG A 1 190 ? -0.277 -1.870 -6.355 1.00 90.50 190 ARG A O 1
ATOM 1425 N N . ARG A 1 191 ? -0.447 -0.045 -7.657 1.00 88.44 191 ARG A N 1
ATOM 1426 C CA . ARG A 1 191 ? -0.649 0.899 -6.545 1.00 88.44 191 ARG A CA 1
ATOM 1427 C C . ARG A 1 191 ? -1.913 0.581 -5.762 1.00 88.44 191 ARG A C 1
ATOM 1429 O O . ARG A 1 191 ? -1.851 0.544 -4.541 1.00 88.44 191 ARG A O 1
ATOM 1436 N N . GLU A 1 192 ? -3.023 0.344 -6.446 1.00 88.88 192 GLU A N 1
ATOM 1437 C CA . GLU A 1 192 ? -4.311 0.017 -5.839 1.00 88.88 192 GLU A CA 1
ATOM 1438 C C . GLU A 1 192 ? -4.245 -1.290 -5.040 1.00 88.88 192 GLU A C 1
ATOM 1440 O O . GLU A 1 192 ? -4.608 -1.310 -3.864 1.00 88.88 192 GLU A O 1
ATOM 1445 N N . THR A 1 193 ? -3.670 -2.343 -5.629 1.00 91.75 193 THR A N 1
ATOM 1446 C CA . THR A 1 193 ? -3.523 -3.646 -4.963 1.00 91.75 193 THR A CA 1
ATOM 1447 C C . THR A 1 193 ? -2.620 -3.558 -3.734 1.00 91.75 193 THR A C 1
ATOM 1449 O O . THR A 1 193 ? -2.988 -4.052 -2.673 1.00 91.75 193 THR A O 1
ATOM 1452 N N . ILE A 1 194 ? -1.460 -2.892 -3.831 1.00 89.75 194 ILE A N 1
ATOM 1453 C CA . ILE A 1 194 ? -0.554 -2.731 -2.680 1.00 89.75 194 ILE A CA 1
ATOM 1454 C C . ILE A 1 194 ? -1.208 -1.880 -1.591 1.00 89.75 194 ILE A C 1
ATOM 1456 O O . ILE A 1 194 ? -1.112 -2.218 -0.414 1.00 89.75 194 ILE A O 1
ATOM 1460 N N . ARG A 1 195 ? -1.888 -0.791 -1.969 1.00 90.69 195 ARG A N 1
ATOM 1461 C CA . ARG A 1 195 ? -2.597 0.076 -1.023 1.00 90.69 195 ARG A CA 1
ATOM 1462 C C . ARG A 1 195 ? -3.617 -0.722 -0.221 1.00 90.69 195 ARG A C 1
ATOM 1464 O O . ARG A 1 195 ? -3.630 -0.623 1.002 1.00 90.69 195 ARG A O 1
ATOM 1471 N N . MET A 1 196 ? -4.418 -1.541 -0.902 1.00 92.81 196 MET A N 1
ATOM 1472 C CA . MET A 1 196 ? -5.396 -2.393 -0.239 1.00 92.81 196 MET A CA 1
ATOM 1473 C C . MET A 1 196 ? -4.731 -3.471 0.619 1.00 92.81 196 MET A C 1
ATOM 1475 O O . MET A 1 196 ? -5.123 -3.661 1.764 1.00 92.81 196 MET A O 1
ATOM 1479 N N . ALA A 1 197 ? -3.684 -4.128 0.115 1.00 92.50 197 ALA A N 1
ATOM 1480 C CA . ALA A 1 197 ? -2.960 -5.155 0.860 1.00 92.50 197 ALA A CA 1
ATOM 1481 C C . ALA A 1 197 ? -2.375 -4.623 2.178 1.00 92.50 197 ALA A C 1
ATOM 1483 O O . ALA A 1 197 ? -2.454 -5.312 3.193 1.00 92.50 197 ALA A O 1
ATOM 1484 N N . ILE A 1 198 ? -1.848 -3.392 2.194 1.00 90.62 198 ILE A N 1
ATOM 1485 C CA . ILE A 1 198 ? -1.359 -2.749 3.423 1.00 90.62 198 ILE A CA 1
ATOM 1486 C C . ILE A 1 198 ? -2.506 -2.531 4.417 1.00 90.62 198 ILE A C 1
ATOM 1488 O O . ILE A 1 198 ? -2.370 -2.899 5.584 1.00 90.62 198 ILE A O 1
ATOM 1492 N N . VAL A 1 199 ? -3.633 -1.968 3.966 1.00 94.44 199 VAL A N 1
ATOM 1493 C CA . VAL A 1 199 ? -4.801 -1.711 4.828 1.00 94.44 199 VAL A CA 1
ATOM 1494 C C . VAL A 1 199 ? -5.344 -3.012 5.413 1.00 94.44 199 VAL A C 1
ATOM 1496 O O . VAL A 1 199 ? -5.522 -3.112 6.623 1.00 94.44 199 VAL A O 1
ATOM 1499 N N . VAL A 1 200 ? -5.546 -4.023 4.568 1.00 95.50 200 VAL A N 1
ATOM 1500 C CA . VAL A 1 200 ? -6.010 -5.356 4.967 1.00 95.50 200 VAL A CA 1
ATOM 1501 C C . VAL A 1 200 ? -5.049 -5.993 5.967 1.00 95.50 200 VAL A C 1
ATOM 1503 O O . VAL A 1 200 ? -5.491 -6.485 7.000 1.00 95.50 200 VAL A O 1
ATOM 1506 N N . HIS A 1 201 ? -3.741 -5.971 5.697 1.00 92.88 201 HIS A N 1
ATOM 1507 C CA . HIS A 1 201 ? -2.746 -6.554 6.594 1.00 92.88 201 HIS A CA 1
ATOM 1508 C C . HIS A 1 201 ? -2.776 -5.895 7.977 1.00 92.88 201 HIS A C 1
ATOM 1510 O O . HIS A 1 201 ? -2.854 -6.593 8.985 1.00 92.88 201 HIS A O 1
ATOM 1516 N N . ARG A 1 202 ? -2.785 -4.558 8.035 1.00 92.88 202 ARG A N 1
ATOM 1517 C CA . ARG A 1 202 ? -2.845 -3.815 9.303 1.00 92.88 202 ARG A CA 1
ATOM 1518 C C . ARG A 1 202 ? -4.170 -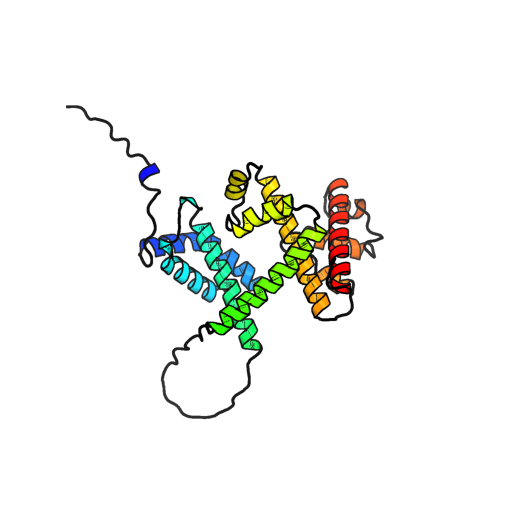4.031 10.043 1.00 92.88 202 ARG A C 1
ATOM 1520 O O . ARG A 1 202 ? -4.159 -4.161 11.262 1.00 92.88 202 ARG A O 1
ATOM 1527 N N . ALA A 1 203 ? -5.287 -4.137 9.325 1.00 95.00 203 ALA A N 1
ATOM 1528 C CA . ALA A 1 203 ? -6.592 -4.422 9.917 1.00 95.00 203 ALA A CA 1
ATOM 1529 C C . ALA A 1 203 ? -6.695 -5.855 10.470 1.00 95.00 203 ALA A C 1
ATOM 1531 O O . ALA A 1 203 ? -7.235 -6.053 11.555 1.00 95.00 203 ALA A O 1
ATOM 1532 N N . LEU A 1 204 ? -6.129 -6.849 9.775 1.00 91.62 204 LEU A N 1
ATOM 1533 C CA . LEU A 1 204 ? -6.032 -8.220 10.285 1.00 91.62 204 LEU A CA 1
ATOM 1534 C C . LEU A 1 204 ? -5.168 -8.285 11.549 1.00 91.62 204 LEU A C 1
ATOM 1536 O O . LEU A 1 204 ? -5.543 -8.957 12.503 1.00 91.62 204 LEU A O 1
ATOM 1540 N N . GLN A 1 205 ? -4.055 -7.547 11.590 1.00 89.75 205 GLN A N 1
ATOM 1541 C CA . GLN A 1 205 ? -3.231 -7.419 12.797 1.00 89.75 205 GLN A CA 1
ATOM 1542 C C . GLN A 1 205 ? -4.011 -6.767 13.947 1.00 89.75 205 GLN A C 1
ATOM 1544 O O . GLN A 1 205 ? -3.944 -7.229 15.082 1.00 89.75 205 GLN A O 1
ATOM 1549 N N . LEU A 1 206 ? -4.799 -5.724 13.662 1.00 90.94 206 LEU A N 1
ATOM 1550 C CA . LEU A 1 206 ? -5.659 -5.083 14.658 1.00 90.94 206 LEU A CA 1
ATOM 1551 C C . LEU A 1 206 ? -6.680 -6.068 15.250 1.00 90.94 206 LEU A C 1
ATOM 1553 O O . LEU A 1 206 ? -6.834 -6.111 16.469 1.00 90.94 206 LEU A O 1
ATOM 1557 N N . HIS A 1 207 ? -7.310 -6.888 14.403 1.00 91.19 207 HIS A N 1
ATOM 1558 C CA . HIS A 1 207 ? -8.229 -7.942 14.834 1.00 91.19 207 HIS A CA 1
ATOM 1559 C C . HIS A 1 207 ? -7.530 -9.002 15.699 1.00 91.19 207 HIS A C 1
ATOM 1561 O O . HIS A 1 207 ? -8.007 -9.337 16.780 1.00 91.19 207 HIS A O 1
ATOM 1567 N N . GLN A 1 208 ? -6.371 -9.495 15.250 1.00 87.94 208 GLN A N 1
ATOM 1568 C CA . GLN A 1 208 ? -5.583 -10.512 15.958 1.00 87.94 208 GLN A CA 1
ATOM 1569 C C . GLN A 1 208 ? -5.128 -10.044 17.344 1.00 87.94 208 GLN A C 1
ATOM 1571 O O . GLN A 1 208 ? -5.110 -10.833 18.284 1.00 87.94 208 GLN A O 1
ATOM 1576 N N . ASN A 1 209 ? -4.817 -8.754 17.488 1.00 87.12 209 ASN A N 1
ATOM 1577 C CA . ASN A 1 209 ? -4.426 -8.163 18.766 1.00 87.12 209 ASN A CA 1
ATOM 1578 C C . ASN A 1 209 ? -5.601 -7.998 19.749 1.00 87.12 209 ASN A C 1
ATOM 1580 O O . ASN A 1 209 ? -5.368 -7.681 20.915 1.00 87.12 209 ASN A O 1
ATOM 1584 N N . GLY A 1 210 ? -6.854 -8.153 19.300 1.00 85.38 210 GLY A N 1
ATOM 1585 C CA . GLY A 1 210 ? -8.054 -8.048 20.141 1.00 85.38 210 GLY A CA 1
ATOM 1586 C C . GLY A 1 210 ? -8.299 -6.661 20.750 1.00 85.38 210 GLY A C 1
ATOM 1587 O O . GLY A 1 210 ? -9.099 -6.523 21.675 1.00 85.38 210 GLY A O 1
ATOM 1588 N N . ALA A 1 211 ? -7.601 -5.627 20.271 1.00 78.75 211 ALA A N 1
ATOM 1589 C CA . ALA A 1 211 ? -7.713 -4.275 20.804 1.00 78.75 211 ALA A CA 1
ATOM 1590 C C . ALA A 1 211 ? -9.033 -3.606 20.366 1.00 78.75 211 ALA A C 1
ATOM 1592 O O . ALA A 1 211 ? -9.487 -3.824 19.240 1.00 78.75 211 ALA A O 1
ATOM 1593 N N . PRO A 1 212 ? -9.638 -2.738 21.201 1.00 88.06 212 PRO A N 1
ATOM 1594 C CA . PRO A 1 212 ? -10.822 -1.982 20.808 1.00 88.06 212 PRO A CA 1
ATOM 1595 C C . PRO A 1 212 ? -10.577 -1.134 19.556 1.00 88.06 212 PRO A C 1
ATOM 1597 O O . PRO A 1 212 ? -9.578 -0.414 19.456 1.00 88.06 212 PRO A O 1
ATOM 1600 N N . ILE A 1 213 ? -11.533 -1.162 18.627 1.00 91.50 213 ILE A N 1
ATOM 1601 C CA . ILE A 1 213 ? -11.470 -0.359 17.406 1.00 91.50 213 ILE A CA 1
ATOM 1602 C C . ILE A 1 213 ? -11.719 1.109 17.754 1.00 91.50 213 ILE A C 1
ATOM 1604 O O . ILE A 1 213 ? -12.830 1.529 18.075 1.00 91.50 213 ILE A O 1
ATOM 1608 N N . THR A 1 214 ? -10.658 1.906 17.674 1.00 91.56 214 THR A N 1
ATOM 1609 C CA . THR A 1 214 ? -10.679 3.359 17.877 1.00 91.56 214 THR A CA 1
ATOM 1610 C C . THR A 1 214 ? -10.388 4.093 16.574 1.00 91.56 214 THR A C 1
ATOM 1612 O O . THR A 1 214 ? -9.766 3.546 15.660 1.00 91.56 214 THR A O 1
ATOM 1615 N N . VAL A 1 215 ? -10.753 5.378 16.502 1.00 88.12 215 VAL A N 1
ATOM 1616 C CA . VAL A 1 215 ? -10.401 6.238 15.357 1.00 88.12 215 VAL A CA 1
ATOM 1617 C C . VAL A 1 215 ? -8.894 6.204 15.089 1.00 88.12 215 VAL A C 1
ATOM 1619 O O . VAL A 1 215 ? -8.481 6.040 13.946 1.00 88.12 215 VAL A O 1
ATOM 1622 N N . GLN A 1 216 ? -8.069 6.265 16.138 1.00 88.56 216 GLN A N 1
ATOM 1623 C CA . GLN A 1 216 ? -6.614 6.236 15.999 1.00 88.56 216 GLN A CA 1
ATOM 1624 C C . GLN A 1 216 ? -6.102 4.910 15.418 1.00 88.56 216 GLN A C 1
ATOM 1626 O O . GLN A 1 216 ? -5.231 4.926 14.551 1.00 88.56 216 GLN A O 1
ATOM 1631 N N . SER A 1 217 ? -6.668 3.774 15.842 1.00 91.38 217 SER A N 1
ATOM 1632 C CA . SER A 1 217 ? -6.310 2.457 15.289 1.00 91.38 217 SER A CA 1
ATOM 1633 C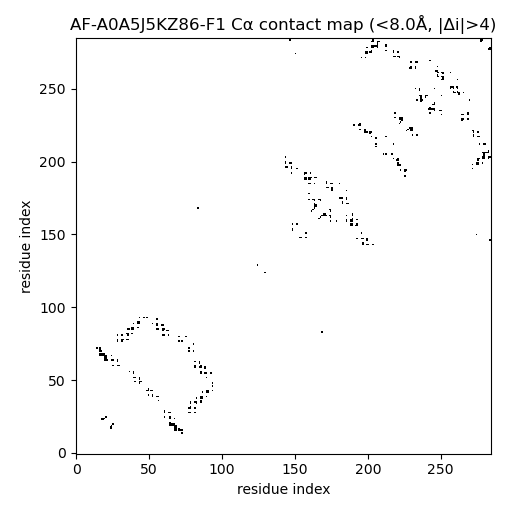 C . SER A 1 217 ? -6.715 2.287 13.820 1.00 91.38 217 SER A C 1
ATOM 1635 O O . SER A 1 217 ? -6.034 1.610 13.057 1.00 91.38 217 SER A O 1
ATOM 1637 N N . LEU A 1 218 ? -7.794 2.943 13.384 1.00 90.81 218 LEU A N 1
ATOM 1638 C CA . LEU A 1 218 ? -8.190 2.941 11.975 1.00 90.81 218 LEU A CA 1
ATOM 1639 C C . LEU A 1 218 ? -7.275 3.842 11.141 1.00 90.81 218 LEU A C 1
ATOM 1641 O O . LEU A 1 218 ? -6.888 3.474 10.034 1.00 90.81 218 LEU A O 1
ATOM 1645 N N . LEU A 1 219 ? -6.878 4.998 11.677 1.00 89.19 219 LEU A N 1
ATOM 1646 C CA . LEU A 1 219 ? -5.943 5.898 11.003 1.00 89.19 219 LEU A CA 1
ATOM 1647 C C . LEU A 1 219 ? -4.554 5.271 10.823 1.00 89.19 219 LEU A C 1
ATOM 1649 O O . LEU A 1 219 ? -3.936 5.490 9.784 1.00 89.19 219 LEU A O 1
ATOM 1653 N N . SER A 1 220 ? -4.075 4.456 11.769 1.00 88.62 220 SER A N 1
ATOM 1654 C CA . SER A 1 220 ? -2.798 3.738 11.616 1.00 88.62 220 SER A CA 1
ATOM 1655 C C . SER A 1 220 ? -2.836 2.652 10.532 1.00 88.62 220 SER A C 1
ATOM 1657 O O . SER A 1 220 ? -1.787 2.246 10.028 1.00 88.62 220 SER A O 1
ATOM 1659 N N . CYS A 1 221 ? -4.027 2.219 10.108 1.00 90.56 221 CYS A N 1
ATOM 1660 C CA . CYS A 1 221 ? -4.178 1.302 8.981 1.00 90.56 221 CYS A CA 1
ATOM 1661 C C . CYS A 1 221 ? -3.953 1.988 7.623 1.00 90.56 221 CYS A C 1
ATOM 1663 O O . CYS A 1 221 ? -3.703 1.293 6.639 1.00 90.56 221 CYS A O 1
ATOM 1665 N N . LEU A 1 222 ? -4.004 3.325 7.544 1.00 89.31 222 LEU A N 1
ATOM 1666 C CA . LEU A 1 222 ? -3.851 4.045 6.278 1.00 89.31 222 LEU A CA 1
ATOM 1667 C C . LEU A 1 222 ? -2.404 3.977 5.740 1.00 89.31 222 LEU A C 1
ATOM 1669 O O . LEU A 1 222 ? -1.452 4.162 6.499 1.00 89.31 222 LEU A O 1
ATOM 1673 N N . PRO A 1 223 ? -2.213 3.723 4.432 1.00 82.94 223 PRO A N 1
ATOM 1674 C CA . PRO A 1 223 ? -0.901 3.471 3.843 1.00 82.94 223 PRO A CA 1
ATOM 1675 C C . PRO A 1 223 ? -0.182 4.771 3.464 1.00 82.94 223 PRO A C 1
ATOM 1677 O O . PRO A 1 223 ? -0.335 5.284 2.352 1.00 82.94 223 PRO A O 1
ATOM 1680 N N . ASP A 1 224 ? 0.660 5.267 4.367 1.00 73.88 224 ASP A N 1
ATOM 1681 C CA . ASP A 1 224 ? 1.497 6.451 4.135 1.00 73.88 224 ASP A CA 1
ATOM 1682 C C . ASP A 1 224 ? 2.500 6.227 2.982 1.00 73.88 224 ASP A C 1
ATOM 1684 O O . ASP A 1 224 ? 2.814 7.148 2.226 1.00 73.88 224 ASP A O 1
ATOM 1688 N N . GLU A 1 225 ? 2.940 4.982 2.776 1.00 66.38 225 GLU A N 1
ATOM 1689 C CA . GLU A 1 225 ? 3.971 4.595 1.808 1.00 66.38 225 GLU A CA 1
ATOM 1690 C C . GLU A 1 225 ? 3.465 4.571 0.355 1.00 66.38 225 GLU A C 1
ATOM 1692 O O . GLU A 1 225 ? 4.230 4.793 -0.584 1.00 66.38 225 GLU A O 1
ATOM 1697 N N . VAL A 1 226 ? 2.174 4.279 0.145 1.00 62.28 226 VAL A N 1
ATOM 1698 C CA . VAL A 1 226 ? 1.564 4.081 -1.195 1.00 62.28 226 VAL A CA 1
ATOM 1699 C C . VAL A 1 226 ? 0.305 4.947 -1.378 1.00 62.28 226 VAL A C 1
ATOM 1701 O O . VAL A 1 226 ? -0.580 4.693 -2.208 1.00 62.28 226 VAL A O 1
ATOM 1704 N N . GLY A 1 227 ? 0.236 6.033 -0.613 1.00 61.66 227 GLY A N 1
ATOM 1705 C CA . GLY A 1 227 ? -0.943 6.878 -0.555 1.00 61.66 227 GLY A CA 1
ATOM 1706 C C . GLY A 1 227 ? -0.786 8.070 0.368 1.00 61.66 227 GLY A C 1
ATOM 1707 O O . GLY A 1 227 ? -1.719 8.345 1.093 1.00 61.66 227 GLY A O 1
ATOM 1708 N N . ALA A 1 228 ? 0.320 8.822 0.319 1.00 70.94 228 ALA A N 1
ATOM 1709 C CA . ALA A 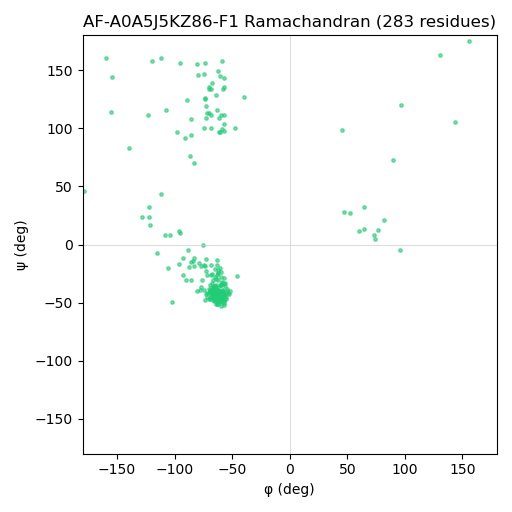1 228 ? 0.539 9.995 1.186 1.00 70.94 228 ALA A CA 1
ATOM 1710 C C . ALA A 1 228 ? -0.671 10.959 1.295 1.00 70.94 228 ALA A C 1
ATOM 1712 O O . ALA A 1 228 ? -0.871 11.615 2.316 1.00 70.94 228 ALA A O 1
ATOM 1713 N N . TRP A 1 229 ? -1.526 11.010 0.267 1.00 82.19 229 TRP A N 1
ATOM 1714 C CA . TRP A 1 229 ? -2.783 11.755 0.277 1.00 82.19 229 TRP A CA 1
ATOM 1715 C C . TRP A 1 229 ? -3.832 11.239 1.281 1.00 82.19 229 TRP A C 1
ATOM 1717 O O . TRP A 1 229 ? -4.619 12.053 1.750 1.00 82.19 229 TRP A O 1
ATOM 1727 N N . THR A 1 230 ? -3.863 9.953 1.655 1.00 84.06 230 THR A N 1
ATOM 1728 C CA . THR A 1 230 ? -4.811 9.414 2.653 1.00 84.06 230 THR A CA 1
ATOM 1729 C C . THR A 1 230 ? -4.580 10.058 4.010 1.00 84.06 230 THR A C 1
ATOM 1731 O O . THR A 1 230 ? -5.533 10.418 4.696 1.00 84.06 230 THR A O 1
ATOM 1734 N N . ARG A 1 231 ? -3.310 10.272 4.379 1.00 80.69 231 ARG A N 1
ATOM 1735 C CA . ARG A 1 231 ? -2.937 10.967 5.614 1.00 80.69 231 ARG A CA 1
ATOM 1736 C C . ARG A 1 231 ? -3.314 12.441 5.565 1.00 80.69 231 ARG A C 1
ATOM 1738 O O . ARG A 1 231 ? -3.850 12.958 6.539 1.00 80.69 231 ARG A O 1
ATOM 1745 N N . ILE A 1 232 ? -3.080 13.096 4.427 1.00 84.88 232 ILE A N 1
ATOM 1746 C CA . ILE A 1 232 ? -3.502 14.486 4.198 1.00 84.88 232 ILE A CA 1
ATOM 1747 C C . ILE A 1 232 ? -5.018 14.604 4.400 1.00 84.88 232 ILE A C 1
ATOM 1749 O O . ILE A 1 232 ? -5.466 15.402 5.214 1.00 84.88 232 ILE A O 1
ATOM 1753 N N . VAL A 1 233 ? -5.805 13.755 3.734 1.00 87.94 233 VAL A N 1
ATOM 1754 C CA . VAL A 1 233 ? -7.270 13.740 3.861 1.00 87.94 233 VAL A CA 1
ATOM 1755 C C . VAL A 1 233 ? -7.712 13.447 5.295 1.00 87.94 233 VAL A C 1
ATOM 1757 O O . VAL A 1 233 ? -8.627 14.098 5.790 1.00 87.94 233 VAL A O 1
ATOM 1760 N N . ALA A 1 234 ? -7.060 12.512 5.990 1.00 86.62 234 ALA A N 1
ATOM 1761 C CA . ALA A 1 234 ? -7.370 12.216 7.385 1.00 86.62 234 ALA A CA 1
ATOM 1762 C C . ALA A 1 234 ? -7.107 13.409 8.317 1.00 86.62 234 ALA A C 1
ATOM 1764 O O . ALA A 1 234 ? -7.931 13.704 9.181 1.00 86.62 234 ALA A O 1
ATOM 1765 N N . VAL A 1 235 ? -5.995 14.126 8.128 1.00 85.44 235 VAL A N 1
ATOM 1766 C CA . VAL A 1 235 ? -5.689 15.351 8.885 1.00 85.44 235 VAL A CA 1
ATOM 1767 C C . VAL A 1 235 ? -6.746 16.424 8.625 1.00 85.44 235 VAL A C 1
ATOM 1769 O O . VAL A 1 235 ? -7.224 17.050 9.570 1.00 85.44 235 VAL A O 1
ATOM 1772 N N . GLU A 1 236 ? -7.160 16.604 7.371 1.00 88.81 236 GLU A N 1
ATOM 1773 C CA . GLU A 1 236 ? -8.217 17.555 7.017 1.00 88.81 236 GLU A CA 1
ATOM 1774 C C . GLU A 1 236 ? -9.577 17.166 7.606 1.00 88.81 236 GLU A C 1
ATOM 1776 O O . GLU A 1 236 ? -10.294 18.021 8.127 1.00 88.81 236 GLU A O 1
ATOM 1781 N N . ALA A 1 237 ? -9.900 15.872 7.627 1.00 87.25 237 ALA A N 1
ATOM 1782 C CA . ALA A 1 237 ? -11.098 15.369 8.283 1.00 87.25 237 ALA A CA 1
ATOM 1783 C C . ALA A 1 237 ? -11.089 15.656 9.789 1.00 87.25 237 ALA A C 1
ATOM 1785 O O . ALA A 1 237 ? -12.085 16.131 10.330 1.00 87.25 237 ALA A O 1
ATOM 1786 N N . VAL A 1 238 ? -9.964 15.422 10.470 1.00 86.19 238 VAL A N 1
ATOM 1787 C CA . VAL A 1 238 ? -9.816 15.728 11.902 1.00 86.19 238 VAL A CA 1
ATOM 1788 C C . VAL A 1 238 ? -9.973 17.229 12.161 1.00 86.19 238 VAL A C 1
ATOM 1790 O O . VAL A 1 238 ? -10.697 17.614 13.077 1.00 86.19 238 VAL A O 1
ATOM 1793 N N . ARG A 1 239 ? -9.370 18.084 11.325 1.00 85.88 239 ARG A N 1
ATOM 1794 C CA . ARG A 1 239 ? -9.492 19.550 11.426 1.00 85.88 239 ARG A CA 1
ATOM 1795 C C . ARG A 1 239 ? -10.926 20.044 11.248 1.00 85.88 239 ARG A C 1
ATOM 1797 O O . ARG A 1 239 ? -11.334 20.965 11.947 1.00 85.88 239 ARG A O 1
ATOM 1804 N N . ALA A 1 240 ? -11.696 19.421 10.359 1.00 86.88 240 ALA A N 1
ATOM 1805 C CA . ALA A 1 240 ? -13.114 19.725 10.162 1.00 86.88 240 ALA A CA 1
ATOM 1806 C C . ALA A 1 240 ? -14.026 19.176 11.283 1.00 86.88 240 ALA A C 1
ATOM 1808 O O . ALA A 1 240 ? -15.243 19.361 11.251 1.00 86.88 240 ALA A O 1
ATOM 1809 N N . GLY A 1 241 ? -13.467 18.490 12.287 1.00 84.00 241 GLY A N 1
ATOM 1810 C CA . GLY A 1 241 ? -14.228 17.879 13.377 1.00 84.00 241 GLY A CA 1
ATOM 1811 C C . GLY A 1 241 ? -14.830 16.516 13.026 1.00 84.00 241 GLY A C 1
ATOM 1812 O O . GLY A 1 241 ? -15.792 16.092 13.664 1.00 84.00 241 GLY A O 1
ATOM 1813 N N . GLY A 1 242 ? -14.284 15.835 12.018 1.00 85.19 242 GLY A N 1
ATOM 1814 C CA . GLY A 1 242 ? -14.615 14.463 11.651 1.00 85.19 242 GLY A CA 1
ATOM 1815 C C . GLY A 1 242 ? -14.906 14.266 10.163 1.00 85.19 242 GLY A C 1
ATOM 1816 O O . GLY A 1 242 ? -15.235 15.190 9.421 1.00 85.19 242 GLY A O 1
ATOM 1817 N N . PHE A 1 243 ? -14.855 13.003 9.742 1.00 83.12 243 PHE A N 1
ATOM 1818 C CA . PHE A 1 243 ? -15.088 12.570 8.360 1.00 83.12 243 PHE A CA 1
ATOM 1819 C C . PHE A 1 243 ? -16.500 12.854 7.820 1.00 83.12 243 PHE A C 1
ATOM 1821 O O . PHE A 1 243 ? -16.692 12.856 6.611 1.00 83.12 243 PHE A O 1
ATOM 1828 N N . THR A 1 244 ? -17.482 13.112 8.687 1.00 85.50 244 THR A N 1
ATOM 1829 C CA . THR A 1 244 ? -18.847 13.490 8.280 1.00 85.50 244 THR A CA 1
ATOM 1830 C C . THR A 1 244 ? -19.015 14.989 8.039 1.00 85.50 244 THR A C 1
ATOM 1832 O O . THR A 1 244 ? -20.019 15.399 7.465 1.00 85.50 244 THR A O 1
ATOM 1835 N N . ARG A 1 245 ? -18.061 15.808 8.501 1.00 88.44 245 ARG A N 1
ATOM 1836 C CA . ARG A 1 245 ? -18.126 17.276 8.438 1.00 88.44 245 ARG A CA 1
ATOM 1837 C C . ARG A 1 245 ? -17.203 17.873 7.385 1.00 88.44 245 ARG A C 1
ATOM 1839 O O . ARG A 1 245 ? -17.413 19.008 6.981 1.00 88.44 245 ARG A O 1
ATOM 1846 N N . VAL A 1 246 ? -16.185 17.130 6.959 1.00 91.56 246 VAL A N 1
ATOM 1847 C CA . VAL A 1 246 ? -15.245 17.581 5.932 1.00 91.56 246 VAL A CA 1
ATOM 1848 C C . VAL A 1 246 ? -15.897 17.565 4.551 1.00 91.56 246 VAL A C 1
ATOM 1850 O O . VAL A 1 246 ? -16.414 16.537 4.112 1.00 91.56 246 VAL A O 1
ATOM 1853 N N . SER A 1 247 ? -15.852 18.698 3.848 1.00 92.31 247 SER A N 1
ATOM 1854 C CA . SER A 1 247 ? -16.302 18.777 2.460 1.00 92.31 247 SER A CA 1
ATOM 1855 C C . SER A 1 247 ? -15.132 18.612 1.474 1.00 92.31 247 SER A C 1
ATOM 1857 O O . SER A 1 247 ? -13.979 18.914 1.800 1.00 92.31 247 SER A O 1
ATOM 1859 N N . PRO A 1 248 ? -15.392 18.177 0.226 1.00 93.75 248 PRO A N 1
ATOM 1860 C CA . PRO A 1 248 ? -14.386 18.205 -0.835 1.00 93.75 248 PRO A CA 1
ATOM 1861 C C . PRO A 1 248 ? -13.812 19.602 -1.104 1.00 93.75 248 PRO A C 1
ATOM 1863 O O . PRO A 1 248 ? -12.671 19.716 -1.545 1.00 93.75 248 PRO A O 1
ATOM 1866 N N . GLU A 1 249 ? -14.591 20.655 -0.856 1.00 93.25 249 GLU A N 1
ATOM 1867 C CA . GLU A 1 249 ? -14.190 22.052 -1.051 1.00 93.25 249 GLU A CA 1
ATOM 1868 C C . GLU A 1 249 ? -13.172 22.486 0.007 1.00 93.25 249 GLU A C 1
ATOM 1870 O O . GLU A 1 249 ? -12.154 23.080 -0.346 1.00 93.25 249 GLU A O 1
ATOM 1875 N N . ASP A 1 250 ? -13.369 22.090 1.268 1.00 89.19 250 ASP A N 1
ATOM 1876 C CA . ASP A 1 250 ? -12.401 22.327 2.348 1.00 89.19 250 ASP A CA 1
ATOM 1877 C C . ASP A 1 250 ? -11.057 21.658 2.050 1.00 89.19 250 ASP A C 1
ATOM 1879 O O . ASP A 1 250 ? -9.990 22.257 2.220 1.00 89.19 250 ASP A O 1
ATOM 1883 N N . VAL A 1 251 ? -11.109 20.408 1.577 1.00 90.69 251 V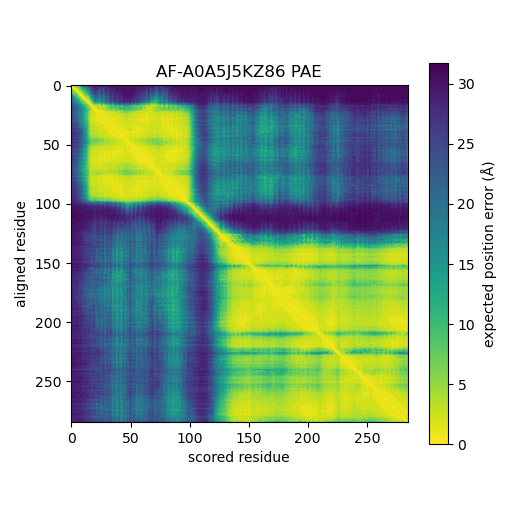AL A N 1
ATOM 1884 C CA . VAL A 1 251 ? -9.913 19.645 1.204 1.00 90.69 251 VAL A CA 1
ATOM 1885 C C . VAL A 1 251 ? -9.223 20.304 0.011 1.00 90.69 251 VAL A C 1
ATOM 1887 O O . VAL A 1 251 ? -8.006 20.481 0.038 1.00 90.69 251 VAL A O 1
ATOM 1890 N N . ALA A 1 252 ? -9.967 20.708 -1.022 1.00 93.25 252 ALA A N 1
ATOM 1891 C CA . ALA A 1 252 ? -9.419 21.395 -2.191 1.00 93.25 252 ALA A CA 1
ATOM 1892 C C . ALA A 1 252 ? -8.735 22.719 -1.812 1.00 93.25 252 ALA A C 1
ATOM 1894 O O . ALA A 1 252 ? -7.587 22.946 -2.196 1.00 93.25 252 ALA A O 1
ATOM 1895 N N . ALA A 1 253 ? -9.394 23.546 -0.995 1.00 90.38 253 ALA A N 1
ATOM 1896 C CA . ALA A 1 253 ? -8.883 24.846 -0.564 1.00 90.38 253 ALA A CA 1
ATOM 1897 C C . ALA A 1 253 ? -7.546 24.744 0.187 1.00 90.38 253 ALA A C 1
ATOM 1899 O O . ALA A 1 253 ? -6.693 25.618 0.045 1.00 90.38 253 ALA A O 1
ATOM 1900 N N . ARG A 1 254 ? -7.336 23.672 0.964 1.00 87.44 254 ARG A N 1
ATOM 1901 C CA . ARG A 1 254 ? -6.112 23.488 1.763 1.00 87.44 254 ARG A CA 1
ATOM 1902 C C . ARG A 1 254 ? -5.006 22.703 1.070 1.00 87.44 254 ARG A C 1
ATOM 1904 O O . ARG A 1 254 ? -3.839 22.883 1.403 1.00 87.44 254 ARG A O 1
ATOM 1911 N N . THR A 1 255 ? -5.351 21.837 0.122 1.00 88.19 255 THR A N 1
ATOM 1912 C CA . THR A 1 255 ? -4.375 21.000 -0.601 1.00 88.19 255 THR A CA 1
ATOM 1913 C C . THR A 1 255 ? -3.949 21.587 -1.944 1.00 88.19 255 THR A C 1
ATOM 1915 O O . THR A 1 255 ? -2.950 21.144 -2.509 1.00 88.19 255 THR A O 1
ATOM 1918 N N . GLY A 1 256 ? -4.707 22.548 -2.481 1.00 90.12 256 GLY A N 1
ATOM 1919 C CA . GLY A 1 256 ? -4.537 23.054 -3.844 1.00 90.12 256 GLY A CA 1
ATOM 1920 C C . GLY A 1 256 ? -5.025 22.082 -4.925 1.00 90.12 256 GLY A C 1
ATOM 1921 O O . GLY A 1 256 ? -4.776 22.300 -6.110 1.00 90.12 256 GLY A O 1
ATOM 1922 N N . TRP A 1 257 ? -5.697 20.988 -4.550 1.00 92.62 257 TRP A N 1
ATOM 1923 C CA . TRP A 1 257 ? -6.290 20.059 -5.509 1.00 92.62 257 TRP A CA 1
ATOM 1924 C C . TRP A 1 257 ? -7.540 20.642 -6.161 1.00 92.62 257 TRP A C 1
ATOM 1926 O O . TRP A 1 257 ? -8.246 21.461 -5.578 1.00 92.62 257 TRP A O 1
ATOM 1936 N N . SER A 1 258 ? -7.878 20.141 -7.353 1.00 95.50 258 SER A N 1
ATOM 1937 C CA . SER A 1 258 ? -9.205 20.399 -7.915 1.00 95.50 258 SER A CA 1
ATOM 1938 C C . SER A 1 258 ? -10.290 19.804 -7.009 1.00 95.50 258 SER A C 1
ATOM 1940 O O . SER A 1 258 ? -10.089 18.742 -6.410 1.00 95.50 258 SER A O 1
ATOM 1942 N N . THR A 1 259 ? -11.476 20.413 -6.976 1.00 94.19 259 THR A N 1
ATOM 1943 C CA . THR A 1 259 ? -12.623 19.896 -6.206 1.00 94.19 259 THR A CA 1
ATOM 1944 C C . THR A 1 259 ? -12.987 18.462 -6.603 1.00 94.19 259 THR A C 1
ATOM 1946 O O . THR A 1 259 ? -13.382 17.659 -5.761 1.00 94.19 259 THR A O 1
ATOM 1949 N N . SER A 1 260 ? -12.811 18.102 -7.881 1.00 94.06 260 SER A N 1
ATOM 1950 C CA . SER A 1 260 ? -13.037 16.732 -8.362 1.00 94.06 260 SER A CA 1
ATOM 1951 C C . SER A 1 260 ? -12.044 15.731 -7.759 1.00 94.06 260 SER A C 1
ATOM 1953 O O . SER A 1 260 ? -12.446 14.676 -7.271 1.00 94.06 260 SER A O 1
ATOM 1955 N N . THR A 1 261 ? -10.760 16.092 -7.715 1.00 91.50 261 THR A N 1
ATOM 1956 C CA . THR A 1 261 ? -9.699 15.275 -7.123 1.00 91.50 261 THR A CA 1
ATOM 1957 C C . THR A 1 261 ? -9.887 15.160 -5.618 1.00 91.50 261 THR A C 1
ATOM 1959 O O . THR A 1 261 ? -9.824 14.058 -5.088 1.00 91.50 261 THR A O 1
ATOM 1962 N N . ALA A 1 262 ? -10.175 16.267 -4.933 1.00 92.81 262 ALA A N 1
ATOM 1963 C CA . ALA A 1 262 ? -10.446 16.270 -3.502 1.00 92.81 262 ALA A CA 1
ATOM 1964 C C . ALA A 1 262 ? -11.631 15.364 -3.143 1.00 92.81 262 ALA A C 1
ATOM 1966 O O . ALA A 1 262 ? -11.527 14.560 -2.219 1.00 92.81 262 ALA A O 1
ATOM 1967 N N . ARG A 1 263 ? -12.714 15.412 -3.931 1.00 94.44 263 ARG A N 1
ATOM 1968 C CA . ARG A 1 263 ? -13.864 14.513 -3.769 1.00 94.44 263 ARG A CA 1
ATOM 1969 C C . ARG A 1 263 ? -13.460 13.050 -3.912 1.00 94.44 263 ARG A C 1
ATOM 1971 O O . ARG A 1 263 ? -13.793 12.252 -3.041 1.00 94.44 263 ARG A O 1
ATOM 1978 N N . GLN A 1 264 ? -12.729 12.710 -4.974 1.00 90.75 264 GLN A N 1
ATOM 1979 C CA . GLN A 1 264 ? -12.273 11.338 -5.196 1.00 90.75 264 GLN A CA 1
ATOM 1980 C C . GLN A 1 264 ? -11.387 10.854 -4.042 1.00 90.75 264 GLN A C 1
ATOM 1982 O O . GLN A 1 264 ? -11.615 9.785 -3.498 1.00 90.75 264 GLN A O 1
ATOM 1987 N N . ARG A 1 265 ? -10.417 11.664 -3.606 1.00 91.12 265 ARG A N 1
ATOM 1988 C CA . ARG A 1 265 ? -9.485 11.312 -2.521 1.00 91.12 265 ARG A CA 1
ATOM 1989 C C . ARG A 1 265 ? -10.164 11.199 -1.160 1.00 91.12 265 ARG A C 1
ATOM 1991 O O . ARG A 1 265 ? -9.762 10.370 -0.341 1.00 91.12 265 ARG A O 1
ATOM 1998 N N . LEU A 1 266 ? -11.198 12.000 -0.919 1.00 92.12 266 LEU A N 1
ATOM 1999 C CA . LEU A 1 266 ? -12.036 11.861 0.263 1.00 92.12 266 LEU A CA 1
ATOM 2000 C C . LEU A 1 266 ? -12.808 10.537 0.229 1.00 92.12 266 LEU A C 1
ATOM 2002 O O . LEU A 1 266 ? -12.740 9.778 1.194 1.00 92.12 266 LEU A O 1
ATOM 2006 N N . ALA A 1 267 ? -13.461 10.227 -0.894 1.00 91.62 267 ALA A N 1
ATOM 2007 C CA . ALA A 1 267 ? -14.183 8.970 -1.079 1.00 91.62 267 ALA A CA 1
ATOM 2008 C C . ALA A 1 267 ? -13.260 7.746 -0.947 1.00 91.62 267 ALA A C 1
ATOM 2010 O O . ALA A 1 267 ? -13.582 6.818 -0.206 1.00 91.62 267 ALA A O 1
ATOM 2011 N N . ASP A 1 268 ? -12.084 7.777 -1.580 1.00 90.12 268 ASP A N 1
ATOM 2012 C CA . ASP A 1 268 ? -11.105 6.695 -1.495 1.00 90.12 268 ASP A CA 1
ATOM 2013 C C . ASP A 1 268 ? -10.644 6.482 -0.038 1.00 90.12 268 ASP A C 1
ATOM 2015 O O . ASP A 1 268 ? -10.593 5.349 0.434 1.00 90.12 268 ASP A O 1
ATOM 2019 N N . THR A 1 269 ? -10.338 7.557 0.707 1.00 92.00 269 THR A N 1
ATOM 2020 C CA . THR A 1 269 ? -9.932 7.454 2.125 1.00 92.00 269 THR A CA 1
ATOM 2021 C C . THR A 1 269 ? -11.042 6.846 2.982 1.00 92.00 269 THR A C 1
ATOM 2023 O O . THR A 1 269 ? -10.775 5.957 3.789 1.00 92.00 269 THR A O 1
ATOM 2026 N N . LEU A 1 270 ? -12.287 7.301 2.804 1.00 91.56 270 LEU A N 1
ATOM 2027 C CA . LEU A 1 270 ? -13.444 6.773 3.532 1.00 91.56 270 LEU A CA 1
ATOM 2028 C C . LEU A 1 270 ? -13.651 5.283 3.263 1.00 91.56 270 LEU A C 1
ATOM 2030 O O . LEU A 1 270 ? -13.919 4.519 4.190 1.00 91.56 270 LEU A O 1
ATOM 2034 N N . TRP A 1 271 ? -13.482 4.864 2.011 1.00 92.75 271 TRP A N 1
ATOM 2035 C CA . TRP A 1 271 ? -13.578 3.462 1.637 1.00 92.75 271 TRP A CA 1
ATOM 2036 C C . TRP A 1 271 ? -12.477 2.615 2.289 1.00 92.75 271 TRP A C 1
ATOM 2038 O O . TRP A 1 271 ? -12.789 1.595 2.901 1.00 92.75 271 TRP A O 1
ATOM 2048 N N . LEU A 1 272 ? -11.215 3.063 2.273 1.00 93.00 272 LEU A N 1
ATOM 2049 C CA . LEU A 1 272 ? -10.121 2.357 2.960 1.00 93.00 272 LEU A CA 1
ATOM 2050 C C . LEU A 1 272 ? -10.381 2.218 4.469 1.00 93.00 272 LEU A C 1
ATOM 2052 O O . LEU A 1 272 ? -10.142 1.155 5.037 1.00 93.00 272 LEU A O 1
ATOM 2056 N N . LEU A 1 273 ? -10.906 3.262 5.117 1.00 92.88 273 LEU A N 1
ATOM 2057 C CA . LEU A 1 273 ? -11.266 3.218 6.539 1.00 92.88 273 LEU A CA 1
ATOM 2058 C C . LEU A 1 273 ? -12.440 2.273 6.815 1.00 92.88 273 LEU A C 1
ATOM 2060 O O . LEU A 1 273 ? -12.441 1.584 7.834 1.00 92.88 273 LEU A O 1
ATOM 2064 N N . SER A 1 274 ? -13.422 2.209 5.914 1.00 94.31 274 SER A N 1
ATOM 2065 C CA . SER A 1 274 ? -14.535 1.259 6.006 1.00 94.31 274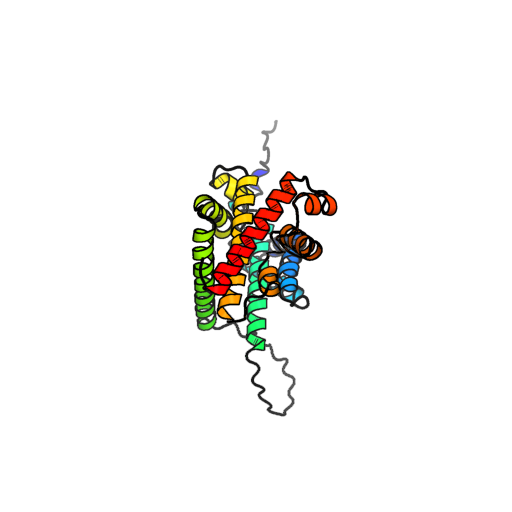 SER A CA 1
ATOM 2066 C C . SER A 1 274 ? -14.050 -0.190 5.907 1.00 94.31 274 SER A C 1
ATOM 2068 O O . SER A 1 274 ? -14.475 -1.027 6.706 1.00 94.31 274 SER A O 1
ATOM 2070 N N . VAL A 1 275 ? -13.116 -0.477 4.996 1.00 95.44 275 VAL A N 1
ATOM 2071 C CA . VAL A 1 275 ? -12.472 -1.795 4.889 1.00 95.44 275 VAL A CA 1
ATOM 2072 C C . VAL A 1 275 ? -11.693 -2.118 6.162 1.00 95.44 275 VAL A C 1
ATOM 2074 O O . VAL A 1 275 ? -11.901 -3.180 6.749 1.00 95.44 275 VAL A O 1
ATOM 2077 N N . ALA A 1 276 ? -10.850 -1.188 6.627 1.00 95.12 276 ALA A N 1
ATOM 2078 C CA . ALA A 1 276 ? -10.054 -1.364 7.839 1.00 95.12 276 ALA A CA 1
ATOM 2079 C C . ALA A 1 276 ? -10.927 -1.668 9.061 1.00 95.12 276 ALA A C 1
ATOM 2081 O O . ALA A 1 276 ? -10.622 -2.571 9.834 1.00 95.12 276 ALA A O 1
ATOM 2082 N N . ARG A 1 277 ? -12.042 -0.945 9.208 1.00 95.19 277 ARG A N 1
ATOM 2083 C CA . ARG A 1 277 ? -13.002 -1.155 10.290 1.00 95.19 277 ARG A CA 1
ATOM 2084 C C . ARG A 1 277 ? -13.658 -2.526 10.214 1.00 95.19 277 ARG A C 1
ATOM 2086 O O . ARG A 1 277 ? -13.644 -3.246 11.202 1.00 95.19 277 ARG A O 1
ATOM 2093 N N . THR A 1 278 ? -14.190 -2.886 9.049 1.00 96.38 278 THR A N 1
ATOM 2094 C CA . THR A 1 278 ? -14.913 -4.153 8.859 1.00 96.38 278 THR A CA 1
ATOM 2095 C C . THR A 1 278 ? -14.018 -5.344 9.196 1.00 96.38 278 THR A C 1
ATOM 2097 O O . THR A 1 278 ? -14.402 -6.196 9.998 1.00 96.38 278 THR A O 1
ATOM 2100 N N . ILE A 1 279 ? -12.795 -5.355 8.656 1.00 96.25 279 ILE A N 1
ATOM 2101 C CA . ILE A 1 279 ? -11.814 -6.415 8.908 1.00 96.25 279 ILE A CA 1
ATOM 2102 C C . ILE A 1 279 ? -11.304 -6.368 10.351 1.00 96.25 279 ILE A C 1
ATOM 2104 O O . ILE A 1 279 ? -11.159 -7.418 10.963 1.00 96.25 279 ILE A O 1
ATOM 2108 N N . GLY A 1 280 ? -11.055 -5.185 10.918 1.00 94.19 280 GLY A N 1
ATOM 2109 C CA . GLY A 1 280 ? -10.626 -5.055 12.313 1.00 94.19 280 GLY A CA 1
ATOM 2110 C C . GLY A 1 280 ? -11.657 -5.612 13.301 1.00 94.19 280 GLY A C 1
ATOM 2111 O O . GLY A 1 280 ? -11.297 -6.306 14.248 1.00 94.19 280 GLY A O 1
ATOM 2112 N N . GLU A 1 281 ? -12.945 -5.362 13.055 1.00 94.38 281 GLU A N 1
ATOM 2113 C CA . GLU A 1 281 ? -14.045 -5.849 13.895 1.00 94.38 281 GLU A CA 1
ATOM 2114 C C . GLU A 1 281 ? -14.271 -7.365 13.735 1.00 94.38 281 GLU A C 1
ATOM 2116 O O . GLU A 1 281 ? -14.450 -8.064 14.730 1.00 94.38 281 GLU A O 1
ATOM 2121 N N . HIS A 1 282 ? -14.230 -7.893 12.506 1.00 93.62 282 HIS A N 1
ATOM 2122 C CA . HIS A 1 282 ? -14.717 -9.252 12.211 1.00 93.62 282 HIS A CA 1
ATOM 2123 C C . HIS A 1 282 ? -13.642 -10.251 11.753 1.00 93.62 282 HIS A C 1
ATOM 2125 O O . HIS A 1 282 ? -13.952 -11.425 11.554 1.00 93.62 282 HIS A O 1
ATOM 2131 N N . GLY A 1 283 ? -12.411 -9.802 11.508 1.00 89.94 283 GLY A N 1
ATOM 2132 C CA . GLY A 1 283 ? -11.325 -10.608 10.938 1.00 89.94 283 GLY A CA 1
ATOM 2133 C C . GLY A 1 283 ? -11.471 -10.905 9.441 1.00 89.94 283 GLY A C 1
ATOM 2134 O O . GLY A 1 283 ? -10.671 -11.651 8.877 1.00 89.94 283 GLY A O 1
ATOM 2135 N N . ARG A 1 284 ? -12.495 -10.345 8.787 1.00 91.69 284 ARG A N 1
ATOM 2136 C CA . ARG A 1 284 ? -12.821 -10.53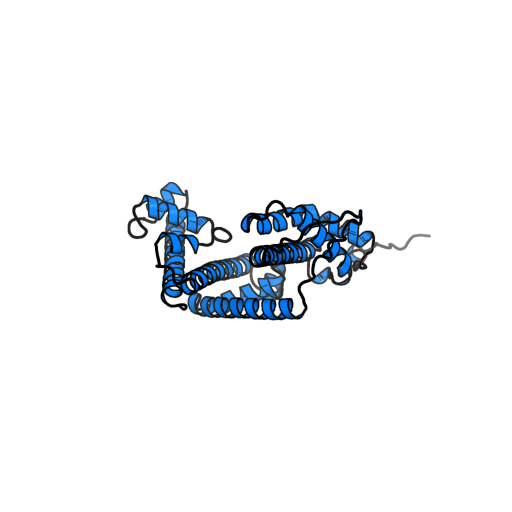8 7.367 1.00 91.69 284 ARG A CA 1
ATOM 2137 C C . ARG A 1 284 ? -13.705 -9.407 6.838 1.00 91.69 284 ARG A C 1
ATOM 2139 O O . ARG A 1 284 ? -14.343 -8.715 7.628 1.00 91.69 284 ARG A O 1
ATOM 2146 N N . PHE A 1 285 ? -13.725 -9.250 5.519 1.00 86.50 285 PHE A N 1
ATOM 2147 C CA . PHE A 1 285 ? -14.576 -8.335 4.765 1.00 86.50 285 PHE A CA 1
ATOM 2148 C C . PHE A 1 285 ? -15.840 -9.027 4.247 1.00 86.50 285 PHE A C 1
ATOM 2150 O O . PHE A 1 285 ? -15.759 -10.232 3.906 1.00 86.50 285 PHE A O 1
#

Solvent-accessible surface area (backbone atoms only — not comparable to full-atom values): 16020 Å² total; per-residue (Å²): 139,84,85,84,85,79,78,80,61,79,73,74,76,74,72,76,66,35,51,48,73,34,70,67,21,47,53,58,52,58,72,31,40,82,69,31,48,60,55,31,40,53,57,26,45,79,72,74,40,60,86,54,38,65,60,34,49,52,54,23,54,55,52,43,19,65,45,23,56,75,54,50,74,92,80,44,62,68,53,59,57,48,34,54,45,26,47,49,38,36,52,53,49,55,52,52,54,61,51,57,74,75,65,73,75,82,77,87,77,85,88,81,93,73,96,66,84,76,77,74,74,73,77,70,74,48,73,66,55,54,51,52,52,49,50,53,50,48,51,50,50,51,55,30,50,56,46,39,51,67,71,66,72,42,66,67,41,50,52,52,20,45,41,19,56,69,78,36,75,58,36,46,70,60,31,13,64,75,67,76,46,59,50,71,58,48,48,46,25,33,44,53,45,52,35,44,36,46,21,47,44,44,12,42,50,42,29,75,69,69,58,82,93,42,74,68,64,44,58,70,26,56,42,60,90,66,36,56,60,46,54,53,47,50,53,49,14,55,74,49,74,27,78,90,60,45,49,35,60,61,47,10,73,74,69,73,44,52,51,68,54,24,38,51,50,47,52,53,39,52,50,53,43,51,52,24,47,44,14,28,76,67,66,46,123

pLDDT: mean 75.44, std 19.53, range [26.53, 96.38]

InterPro domains:
  IPR007627 RNA polymerase sigma-70 region 2 [PF04542] (50-99)
  IPR013325 RNA polymerase sigma factor, region 2 [SSF88946] (39-100)
  IPR039425 RNA polymerase sigma-70-like [PTHR43133] (17-268)

Foldseek 3Di:
DDDDDDPPDPVVVQFDQQDAPDPVQLVQLVVLCVVQLVLLCVLCVVLVNNVCSVVLSVVLSNVSSRCSNVDGVVLHDSSLVSSLSSNVSSVVVSVLVVVVVVPPPDDDDDDDDDDDPPPPPPPPQDPVNVVVVVVVVVVLVVLLVVQLCVLVVCVPLVVLLCCCVPVNVNDLVVSCVVVVHDSVSSVVSNLSSVQSSQLLSLLLVLQ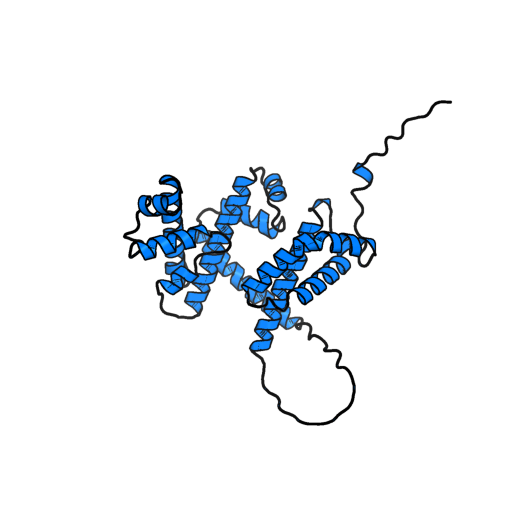VVVDDDDPVSLLVSGDCPSCVLLNLLSVQQVVLVHLVRRALVSSCVVVVDDSVVSVVSSVVSVSSSVSSVVCNVPVHD